Protein AF-A0AAD5DD49-F1 (afdb_monomer_lite)

Sequence (222 aa):
MSQCKRPVDVGKGPVRVCGGAVNWRRLGLGFRFCGMGIPADMVVNAMIAAMAAHANQPCETIYHVGSSVSNPVKYKSIQESGYNYFSKHPWINKDGKPVIVGKIKVLNSMDSFQRYFALRYVLPLQGLQVVNSALCHAFNGTYTDLKRKISFVLRLVELYKPYLFSKSFYDDINTEKLRQLVRQNEVEANVFYFDPKTIKWDDYFEHIHIPGAVKHPLIWMI

Foldseek 3Di:
DDDDDDDDDDDDDPPPPPPCPPPPVPPLAFFFFQDFDDPPLLVVLLVVLVCVVCVPPPDDDDADQTCFPLHGDGSLLLQVLVQVQCCVVFDQDPVRDGDHDDRRDYDQAPVSVVVCCCVPQVVVLVVVVVVCVVVVNPCVVVSVVSVVVSVVVVVVCVVCVCRRHPPDGDDRVVSVVSLVVLVVPVVSCVVRDNDPNPDPNNCCNNPPLVVCCVVCVPPNPD

Structure (mmCIF, N/CA/C/O backbone):
data_AF-A0AAD5DD49-F1
#
_entry.id   AF-A0AAD5DD49-F1
#
loop_
_atom_site.group_PDB
_atom_site.id
_atom_site.type_symbol
_atom_site.label_atom_id
_atom_site.label_alt_id
_atom_site.label_comp_id
_atom_site.label_asym_id
_atom_site.label_entity_id
_atom_site.label_seq_id
_atom_site.pdbx_PDB_ins_code
_atom_site.Cartn_x
_atom_site.Cartn_y
_atom_site.Cartn_z
_atom_site.occupancy
_atom_site.B_iso_or_equiv
_atom_site.auth_seq_id
_atom_site.auth_comp_id
_atom_site.auth_asym_id
_atom_site.auth_atom_id
_atom_site.pdbx_PDB_model_num
ATOM 1 N N . MET A 1 1 ? -23.002 52.461 -2.819 1.00 32.03 1 MET A N 1
ATOM 2 C CA . MET A 1 1 ? -23.066 51.167 -2.107 1.00 32.03 1 MET A CA 1
ATOM 3 C C . MET A 1 1 ? -23.709 50.131 -3.018 1.00 32.03 1 MET A C 1
ATOM 5 O O . MET A 1 1 ? -24.822 50.344 -3.472 1.00 32.03 1 MET A O 1
ATOM 9 N N . SER A 1 2 ? -22.914 49.107 -3.350 1.00 32.09 2 SER A N 1
ATOM 10 C CA . SER A 1 2 ? -23.244 47.776 -3.900 1.00 32.09 2 SER A CA 1
ATOM 11 C C . SER A 1 2 ? -24.315 47.628 -4.997 1.00 32.09 2 SER A C 1
ATOM 13 O O . SER A 1 2 ? -25.493 47.423 -4.722 1.00 32.09 2 SER A O 1
ATOM 15 N N . GLN A 1 3 ? -23.835 47.557 -6.245 1.00 25.31 3 GLN A N 1
ATOM 16 C CA . GLN A 1 3 ? -24.387 46.713 -7.313 1.00 25.31 3 GLN A CA 1
ATOM 17 C C . GLN A 1 3 ? -23.784 45.295 -7.228 1.00 25.31 3 GLN A C 1
ATOM 19 O O . GLN A 1 3 ? -22.587 45.187 -6.973 1.00 25.31 3 GLN A O 1
ATOM 24 N N . CYS A 1 4 ? -24.561 44.247 -7.534 1.00 25.17 4 CYS A N 1
ATOM 25 C CA . CYS A 1 4 ? -24.131 43.029 -8.264 1.00 25.17 4 CYS A CA 1
ATOM 26 C C . CYS A 1 4 ? -25.365 42.126 -8.505 1.00 25.17 4 CYS A C 1
ATOM 28 O O . CYS A 1 4 ? -25.973 41.665 -7.550 1.00 25.17 4 CYS A O 1
ATOM 30 N N . LYS A 1 5 ? -25.972 42.101 -9.702 1.00 30.02 5 LYS A N 1
ATOM 31 C CA . LYS A 1 5 ? -25.673 41.310 -10.927 1.00 30.02 5 LYS A CA 1
ATOM 32 C C . LYS A 1 5 ? -26.009 39.800 -10.856 1.00 30.02 5 LYS A C 1
ATOM 34 O O . LYS A 1 5 ? -25.224 39.018 -10.350 1.00 30.02 5 LYS A O 1
ATOM 39 N N . ARG A 1 6 ? -27.174 39.491 -11.460 1.00 26.33 6 ARG A N 1
ATOM 40 C CA . ARG A 1 6 ? -27.599 38.439 -12.430 1.00 26.33 6 ARG A CA 1
ATOM 41 C C . ARG A 1 6 ? -27.026 36.996 -12.409 1.00 26.33 6 ARG A C 1
ATOM 43 O O . ARG A 1 6 ? -25.856 36.799 -12.111 1.00 26.33 6 ARG A O 1
ATOM 50 N N . PRO A 1 7 ? -27.851 36.003 -12.828 1.00 25.95 7 PRO A N 1
ATOM 51 C CA . PRO A 1 7 ? -27.557 34.571 -12.734 1.00 25.95 7 PRO A CA 1
ATOM 52 C C . PRO A 1 7 ? -26.532 34.117 -13.780 1.00 25.95 7 PRO A C 1
ATOM 54 O O . PRO A 1 7 ? -26.537 34.604 -14.911 1.00 25.95 7 PRO A O 1
ATOM 57 N N . VAL A 1 8 ? -25.667 33.175 -13.394 1.00 28.38 8 VAL A N 1
ATOM 58 C CA . VAL A 1 8 ? -24.673 32.557 -14.279 1.00 28.38 8 VAL A CA 1
ATOM 59 C C . VAL A 1 8 ? -25.189 31.204 -14.760 1.00 28.38 8 VAL A C 1
ATOM 61 O O . VAL A 1 8 ? -25.532 30.323 -13.976 1.00 28.38 8 VAL A O 1
ATOM 64 N N . ASP A 1 9 ? -25.228 31.109 -16.080 1.00 25.84 9 ASP A N 1
ATOM 65 C CA . ASP A 1 9 ? -25.542 29.970 -16.928 1.00 25.84 9 ASP A CA 1
ATOM 66 C C . ASP A 1 9 ? -24.601 28.783 -16.633 1.00 25.84 9 ASP A C 1
ATOM 68 O O . ASP A 1 9 ? -23.381 28.889 -16.785 1.00 25.84 9 ASP A O 1
ATOM 72 N N . VAL A 1 10 ? -25.142 27.646 -16.181 1.00 30.52 10 VAL A N 1
ATOM 73 C CA . VAL A 1 10 ? -24.355 26.422 -15.949 1.00 30.52 10 VAL A CA 1
ATOM 74 C C . VAL A 1 10 ? -24.379 25.599 -17.231 1.00 30.52 10 VAL A C 1
ATOM 76 O O . VAL A 1 10 ? -25.206 24.706 -17.424 1.00 30.52 10 VAL A O 1
ATOM 79 N N . GLY A 1 11 ? -23.454 25.930 -18.130 1.00 27.38 11 GLY A N 1
ATOM 80 C CA . GLY A 1 11 ? -23.203 25.174 -19.347 1.00 27.38 11 GLY A CA 1
ATOM 81 C C . GLY A 1 11 ? -22.933 23.697 -19.043 1.00 27.38 11 GLY A C 1
ATOM 82 O O . GLY A 1 11 ? -21.989 23.345 -18.335 1.00 27.38 11 GLY A O 1
ATOM 83 N N . LYS A 1 12 ? -23.760 22.822 -19.624 1.00 35.84 12 LYS A N 1
ATOM 84 C CA . LYS A 1 12 ? -23.511 21.381 -19.735 1.00 35.84 12 LYS A CA 1
ATOM 85 C C . LYS A 1 12 ? -22.268 21.149 -20.603 1.00 35.84 12 LYS A C 1
ATOM 87 O O . LYS A 1 12 ? -22.364 21.056 -21.822 1.00 35.84 12 LYS A O 1
ATOM 92 N N . GLY A 1 13 ? -21.104 21.046 -19.971 1.00 24.14 13 GLY A N 1
ATOM 93 C CA . GLY A 1 13 ? -19.898 20.467 -20.560 1.00 24.14 13 GLY A CA 1
ATOM 94 C C . GLY A 1 13 ? -19.663 19.061 -19.997 1.00 24.14 13 GLY A C 1
ATOM 95 O O . GLY A 1 13 ? -19.955 18.831 -18.822 1.00 24.14 13 GLY A O 1
ATOM 96 N N . PRO A 1 14 ? -19.146 18.097 -20.781 1.00 22.95 14 PRO A N 1
ATOM 97 C CA . PRO A 1 14 ? -18.796 16.787 -20.251 1.00 22.95 14 PRO A CA 1
ATOM 98 C C . PRO A 1 14 ? -17.679 16.967 -19.222 1.00 22.95 14 PRO A C 1
ATOM 100 O O . PRO A 1 14 ? -16.559 17.354 -19.567 1.00 22.95 14 PRO A O 1
ATOM 103 N N . VAL A 1 15 ? -17.988 16.691 -17.954 1.00 23.03 15 VAL A N 1
ATOM 104 C CA . VAL A 1 15 ? -17.000 16.645 -16.877 1.00 23.03 15 VAL A CA 1
ATOM 105 C C . VAL A 1 15 ? -16.067 15.478 -17.177 1.00 23.03 15 VAL A C 1
ATOM 107 O O . VAL A 1 15 ? -16.330 14.319 -16.862 1.00 23.03 15 VAL A O 1
ATOM 110 N N . ARG A 1 16 ? -14.966 15.785 -17.859 1.00 21.48 16 ARG A N 1
ATOM 111 C CA . ARG A 1 16 ? -13.867 14.860 -18.091 1.00 21.48 16 ARG A CA 1
ATOM 112 C C . ARG A 1 16 ? -13.080 14.785 -16.789 1.00 21.48 16 ARG A C 1
ATOM 114 O O . ARG A 1 16 ? -12.090 15.490 -16.611 1.00 21.48 16 ARG A O 1
ATOM 121 N N . VAL A 1 17 ? -13.551 13.957 -15.859 1.00 23.53 17 VAL A N 1
ATOM 122 C CA . VAL A 1 17 ? -12.772 13.585 -14.677 1.00 23.53 17 VAL A CA 1
ATOM 123 C C . VAL A 1 17 ? -11.614 12.726 -15.175 1.00 23.53 17 VAL A C 1
ATOM 125 O O . VAL A 1 17 ? -11.726 11.512 -15.328 1.00 23.53 17 VAL A O 1
ATOM 128 N N . CYS A 1 18 ? -10.491 13.367 -15.492 1.00 21.20 18 CYS A N 1
ATOM 129 C CA . CYS A 1 18 ? -9.208 12.689 -15.591 1.00 21.20 18 CYS A CA 1
ATOM 130 C C . CYS A 1 18 ? -8.828 12.237 -14.178 1.00 21.20 18 CYS A C 1
ATOM 132 O O . CYS A 1 18 ? -8.031 12.882 -13.503 1.00 21.20 18 CYS A O 1
ATOM 134 N N . GLY A 1 19 ? -9.416 11.125 -13.730 1.00 23.02 19 GLY A N 1
ATOM 135 C CA . GLY A 1 19 ? -8.844 10.321 -12.665 1.00 23.02 19 GLY A CA 1
ATOM 136 C C . GLY A 1 19 ? -7.451 9.932 -13.132 1.00 23.02 19 GLY A C 1
ATOM 137 O O . GLY A 1 19 ? -7.296 9.098 -14.024 1.00 23.02 19 GLY A O 1
ATOM 138 N N . GLY A 1 20 ? -6.441 10.624 -12.609 1.00 21.38 20 GLY A N 1
ATOM 139 C CA . GLY A 1 20 ? -5.038 10.366 -12.876 1.00 21.38 20 GLY A CA 1
ATOM 140 C C . GLY A 1 20 ? -4.637 9.029 -12.270 1.00 21.38 20 GLY A C 1
ATOM 141 O O . GLY A 1 20 ? -3.885 8.985 -11.304 1.00 21.38 20 GLY A O 1
ATOM 142 N N . ALA A 1 21 ? -5.132 7.931 -12.838 1.00 25.69 21 ALA A N 1
ATOM 143 C CA . ALA A 1 21 ? -4.548 6.623 -12.653 1.00 25.69 21 ALA A CA 1
ATOM 144 C C . ALA A 1 21 ? -3.143 6.702 -13.254 1.00 25.69 21 ALA A C 1
ATOM 146 O O . ALA A 1 21 ? -2.949 6.599 -14.469 1.00 25.69 21 ALA A O 1
ATOM 147 N N . VAL A 1 22 ? -2.155 6.963 -12.397 1.00 28.30 22 VAL A N 1
ATOM 148 C CA . VAL A 1 22 ? -0.741 6.829 -12.735 1.00 28.30 22 VAL A CA 1
ATOM 149 C C . VAL A 1 22 ? -0.586 5.463 -13.399 1.00 28.30 22 VAL A C 1
ATOM 151 O O . VAL A 1 22 ? -0.896 4.427 -12.817 1.00 28.30 22 VAL A O 1
ATOM 154 N N . ASN A 1 23 ? -0.189 5.450 -14.671 1.00 30.53 23 ASN A N 1
ATOM 155 C CA . ASN A 1 23 ? -0.058 4.220 -15.441 1.00 30.53 23 ASN A CA 1
ATOM 156 C C . ASN A 1 23 ? 1.212 3.481 -14.980 1.00 30.53 23 ASN A C 1
ATOM 158 O O . ASN A 1 23 ? 2.272 3.595 -15.595 1.00 30.53 23 ASN A O 1
ATOM 162 N N . TRP A 1 24 ? 1.105 2.731 -13.878 1.00 39.69 24 TRP A N 1
ATOM 163 C CA . TRP A 1 24 ? 2.186 1.963 -13.239 1.00 39.69 24 TRP A CA 1
ATOM 164 C C . TRP A 1 24 ? 2.800 0.867 -14.136 1.00 39.69 24 TRP A C 1
ATOM 166 O O . TRP A 1 24 ? 3.836 0.292 -13.799 1.00 39.69 24 TRP A O 1
ATOM 176 N N . ARG A 1 25 ? 2.219 0.606 -15.319 1.00 36.94 25 ARG A N 1
ATOM 177 C CA . ARG A 1 25 ? 2.603 -0.475 -16.248 1.00 36.94 25 ARG A CA 1
ATOM 178 C C . ARG A 1 25 ? 4.057 -0.446 -16.721 1.00 36.94 25 ARG A C 1
ATOM 180 O O . ARG A 1 25 ? 4.561 -1.474 -17.154 1.00 36.94 25 ARG A O 1
ATOM 187 N N . ARG A 1 26 ? 4.741 0.703 -16.688 1.00 39.12 26 ARG A N 1
ATOM 188 C CA . ARG A 1 26 ? 6.053 0.852 -17.349 1.00 39.12 26 ARG A CA 1
ATOM 189 C C . ARG A 1 26 ? 7.272 0.703 -16.438 1.00 39.12 26 ARG A C 1
ATOM 191 O O . ARG A 1 26 ? 8.387 0.767 -16.940 1.00 39.12 26 ARG A O 1
ATOM 198 N N . LEU A 1 27 ? 7.076 0.529 -15.130 1.00 38.88 27 LEU A N 1
ATOM 199 C CA . LEU A 1 27 ? 8.172 0.600 -14.154 1.00 38.88 27 LEU A CA 1
ATOM 200 C C . LEU A 1 27 ? 8.424 -0.692 -13.382 1.00 38.88 27 LEU A C 1
ATOM 202 O O . LEU A 1 27 ? 9.470 -0.797 -12.747 1.00 38.88 27 LEU A O 1
ATOM 206 N N . GLY A 1 28 ? 7.501 -1.662 -13.414 1.00 42.12 28 GLY A N 1
ATOM 207 C CA . GLY A 1 28 ? 7.655 -2.941 -12.700 1.00 42.12 28 GLY A CA 1
ATOM 208 C C . GLY A 1 28 ? 7.971 -2.789 -11.203 1.00 42.12 28 GLY A C 1
ATOM 209 O O . GLY A 1 28 ? 8.530 -3.697 -10.590 1.00 42.12 28 GLY A O 1
ATOM 210 N N . LEU A 1 29 ? 7.662 -1.622 -10.630 1.00 40.69 29 LEU A N 1
ATOM 211 C CA . LEU A 1 29 ? 8.072 -1.185 -9.301 1.00 40.69 29 LEU A CA 1
ATOM 212 C C . LEU A 1 29 ? 6.856 -1.096 -8.391 1.00 40.69 29 LEU A C 1
ATOM 214 O O . LEU A 1 29 ? 5.863 -0.455 -8.730 1.00 40.69 29 LEU A O 1
ATOM 218 N N . GLY A 1 30 ? 6.957 -1.771 -7.252 1.00 44.41 30 GLY A N 1
ATOM 219 C CA . GLY A 1 30 ? 5.924 -1.862 -6.236 1.00 44.41 30 GLY A CA 1
ATOM 220 C C . GLY A 1 30 ? 6.416 -1.155 -5.006 1.00 44.41 30 GLY A C 1
ATOM 221 O O . GLY A 1 30 ? 7.459 -1.507 -4.454 1.00 44.41 30 GLY A O 1
ATOM 222 N N . PHE A 1 31 ? 5.674 -0.149 -4.586 1.00 38.53 31 PHE A N 1
ATOM 223 C CA . PHE A 1 31 ? 5.988 0.585 -3.378 1.00 38.53 31 PHE A CA 1
ATOM 224 C C . PHE A 1 31 ? 5.129 0.057 -2.249 1.00 38.53 31 PHE A C 1
ATOM 226 O O . PHE A 1 31 ? 3.947 -0.186 -2.462 1.00 38.53 31 PHE A O 1
ATOM 233 N N . ARG A 1 32 ? 5.698 -0.104 -1.054 1.00 36.75 32 ARG A N 1
ATOM 234 C CA . ARG A 1 32 ? 4.952 -0.571 0.115 1.00 36.75 32 ARG A CA 1
ATOM 235 C C . ARG A 1 32 ? 3.946 0.496 0.559 1.00 36.75 32 ARG A C 1
ATOM 237 O O . ARG A 1 32 ? 4.199 1.258 1.476 1.00 36.75 32 ARG A O 1
ATOM 244 N N . PHE A 1 33 ? 2.782 0.551 -0.072 1.00 38.16 33 PHE A N 1
ATOM 245 C CA . PHE A 1 33 ? 1.710 1.420 0.394 1.00 38.16 33 PHE A CA 1
ATOM 246 C C . PHE A 1 33 ? 1.179 0.862 1.718 1.00 38.16 33 PHE A C 1
ATOM 248 O O . PHE A 1 33 ? 0.668 -0.259 1.750 1.00 38.16 33 PHE A O 1
ATOM 255 N N . CYS A 1 34 ? 1.293 1.626 2.804 1.00 43.09 34 CYS A N 1
ATOM 256 C CA . CYS A 1 34 ? 0.477 1.398 3.995 1.00 43.09 34 CYS A CA 1
ATOM 257 C C . CYS A 1 34 ? -0.870 2.095 3.747 1.00 43.09 34 CYS A C 1
ATOM 259 O O . CYS A 1 34 ? -1.144 3.172 4.266 1.00 43.09 34 CYS A O 1
ATOM 261 N N . GLY A 1 35 ? -1.651 1.553 2.810 1.00 50.03 35 GLY A N 1
ATOM 262 C CA . GLY A 1 35 ? -3.008 2.020 2.558 1.00 50.03 35 GLY A CA 1
ATOM 263 C C . GLY A 1 35 ? -3.919 1.404 3.607 1.00 50.03 35 GLY A C 1
ATOM 264 O O . GLY A 1 35 ? -4.068 0.184 3.628 1.00 50.03 35 GLY A O 1
ATOM 265 N N . MET A 1 36 ? -4.492 2.231 4.480 1.00 54.66 36 MET A N 1
ATOM 266 C CA . MET A 1 36 ? -5.545 1.794 5.392 1.00 54.66 36 MET A CA 1
ATOM 267 C C . MET A 1 36 ? -6.809 1.522 4.578 1.00 54.66 36 MET A C 1
ATOM 269 O O . MET A 1 36 ? -7.601 2.423 4.336 1.00 54.66 36 MET A O 1
ATOM 273 N N . GLY A 1 37 ? -6.969 0.288 4.109 1.00 65.00 37 GLY A N 1
ATOM 274 C CA . GLY A 1 37 ? -8.253 -0.192 3.617 1.00 65.00 37 GLY A CA 1
ATOM 275 C C . GLY A 1 37 ? -9.035 -0.760 4.791 1.00 65.00 37 GLY A C 1
ATOM 276 O O . GLY A 1 37 ? -8.527 -1.643 5.475 1.00 65.00 37 GLY A O 1
ATOM 277 N N . ILE A 1 38 ? -10.246 -0.270 5.035 1.00 76.69 38 ILE A N 1
ATOM 278 C CA . ILE A 1 38 ? -11.234 -0.952 5.872 1.00 76.69 38 ILE A CA 1
ATOM 279 C C . ILE A 1 38 ? -12.568 -0.969 5.109 1.00 76.69 38 ILE A C 1
ATOM 281 O O . ILE A 1 38 ? -12.885 0.017 4.440 1.00 76.69 38 ILE A O 1
ATOM 285 N N . PRO A 1 39 ? -13.345 -2.064 5.183 1.00 82.25 39 PRO A N 1
ATOM 286 C CA . PRO A 1 39 ? -14.699 -2.102 4.641 1.00 82.25 39 PRO A CA 1
ATOM 287 C C . PRO A 1 39 ? -15.585 -0.992 5.228 1.00 82.25 39 PRO A C 1
ATOM 289 O O . PRO A 1 39 ? -15.540 -0.717 6.429 1.00 82.25 39 PRO A O 1
ATOM 292 N N . ALA A 1 40 ? -16.391 -0.343 4.385 1.00 82.69 40 ALA A N 1
ATOM 293 C CA . ALA A 1 40 ? -17.207 0.802 4.794 1.00 82.69 40 ALA A CA 1
ATOM 294 C C . ALA A 1 40 ? -18.220 0.449 5.899 1.00 82.69 40 ALA A C 1
ATOM 296 O O . ALA A 1 40 ? -18.457 1.254 6.797 1.00 82.69 40 ALA A O 1
ATOM 297 N N . ASP A 1 41 ? -18.767 -0.766 5.873 1.00 83.50 41 ASP A N 1
ATOM 298 C CA . ASP A 1 41 ? -19.672 -1.305 6.891 1.00 83.50 41 ASP A CA 1
ATOM 299 C C . ASP A 1 41 ? -19.032 -1.327 8.285 1.00 83.50 41 ASP A C 1
ATOM 301 O O . ASP A 1 41 ? -19.669 -0.922 9.255 1.00 83.50 41 ASP A O 1
ATOM 305 N N . MET A 1 42 ? -17.748 -1.685 8.395 1.00 86.75 42 MET A N 1
ATOM 306 C CA . MET A 1 42 ? -17.042 -1.655 9.679 1.00 86.75 42 MET A CA 1
ATOM 307 C C . MET A 1 42 ? -16.857 -0.229 10.207 1.00 86.75 42 MET A C 1
ATOM 309 O O . MET A 1 42 ? -16.920 -0.019 11.418 1.00 86.75 42 MET A O 1
ATOM 313 N N . VAL A 1 43 ? -16.656 0.757 9.325 1.00 86.88 43 VAL A N 1
ATOM 314 C CA . VAL A 1 43 ? -16.576 2.174 9.725 1.00 86.88 43 VAL A CA 1
ATOM 315 C C . VAL A 1 43 ? -17.922 2.658 10.248 1.00 86.88 43 VAL A C 1
ATOM 317 O O . VAL A 1 43 ? -17.979 3.292 11.301 1.00 86.88 43 VAL A O 1
ATOM 320 N N . VAL A 1 44 ? -19.007 2.333 9.541 1.00 88.12 44 VAL A N 1
ATOM 321 C CA . VAL A 1 44 ? -20.370 2.712 9.938 1.00 88.12 44 VAL A CA 1
ATOM 322 C C . VAL A 1 44 ? -20.744 2.062 11.270 1.00 88.12 44 VAL A C 1
ATOM 324 O O . VAL A 1 44 ? -21.196 2.757 12.177 1.00 88.12 44 VAL A O 1
ATOM 327 N N . ASN A 1 45 ? -20.480 0.764 11.435 1.00 89.31 45 ASN A N 1
ATOM 328 C CA . ASN A 1 45 ? -20.749 0.053 12.685 1.00 89.31 45 ASN A CA 1
ATOM 329 C C . ASN A 1 45 ? -19.952 0.637 13.858 1.00 89.31 45 ASN A C 1
ATOM 331 O O . ASN A 1 45 ? -20.512 0.844 14.932 1.00 89.31 45 ASN A O 1
ATOM 335 N N . ALA A 1 46 ? -18.673 0.968 13.649 1.00 88.31 46 ALA A N 1
ATOM 336 C CA . ALA A 1 46 ? -17.854 1.619 14.668 1.00 88.31 46 ALA A CA 1
ATOM 337 C C . ALA A 1 46 ? -18.380 3.017 15.037 1.00 88.31 46 ALA A C 1
ATOM 339 O O . ALA A 1 46 ? -18.362 3.390 16.209 1.00 88.31 46 ALA A O 1
ATOM 340 N N . MET A 1 47 ? -18.874 3.782 14.057 1.00 89.06 47 MET A N 1
ATOM 341 C CA . MET A 1 47 ? -19.466 5.102 14.285 1.00 89.06 47 MET A CA 1
ATOM 342 C C . MET A 1 47 ? -20.745 5.006 15.123 1.00 89.06 47 MET A C 1
ATOM 344 O O . MET A 1 47 ? -20.878 5.729 16.107 1.00 89.06 47 MET A O 1
ATOM 348 N N . ILE A 1 48 ? -21.648 4.082 14.784 1.00 88.31 48 ILE A N 1
ATOM 349 C CA . ILE A 1 48 ? -22.890 3.863 15.542 1.00 88.31 48 ILE A CA 1
ATOM 350 C C . ILE A 1 48 ? -22.573 3.397 16.966 1.00 88.31 48 ILE A C 1
ATOM 352 O O . ILE A 1 48 ? -23.118 3.943 17.923 1.00 88.31 48 ILE A O 1
ATOM 356 N N . ALA A 1 49 ? -21.645 2.450 17.118 1.00 87.75 49 ALA A N 1
ATOM 357 C CA . ALA A 1 49 ? -21.183 1.984 18.422 1.00 87.75 49 ALA A CA 1
ATOM 358 C C . ALA A 1 49 ? -20.604 3.120 19.278 1.00 87.75 49 ALA A C 1
ATOM 360 O O . ALA A 1 49 ? -20.910 3.219 20.464 1.00 87.75 49 ALA A O 1
ATOM 361 N N . ALA A 1 50 ? -19.793 4.000 18.683 1.00 88.19 50 ALA A N 1
ATOM 362 C CA . ALA A 1 50 ? -19.241 5.157 19.380 1.00 88.19 50 ALA A CA 1
ATOM 363 C C . ALA A 1 50 ? -20.346 6.128 19.822 1.00 88.19 50 ALA A C 1
ATOM 365 O O . ALA A 1 50 ? -20.334 6.588 20.962 1.00 88.19 50 ALA A O 1
ATOM 366 N N . MET A 1 51 ? -21.323 6.402 18.951 1.00 86.75 51 MET A N 1
ATOM 367 C CA . MET A 1 51 ? -22.470 7.252 19.285 1.00 86.75 51 MET A CA 1
ATOM 368 C C . MET A 1 51 ? -23.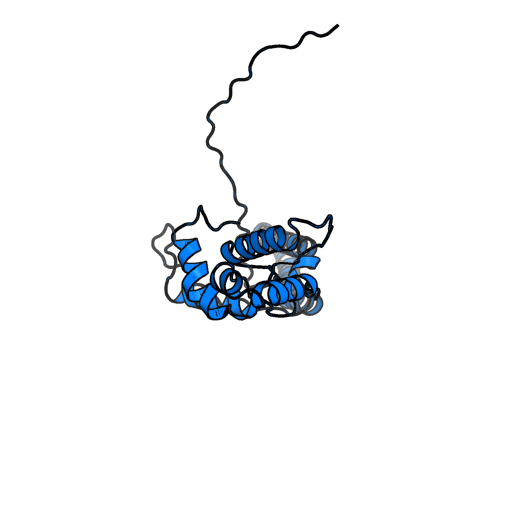302 6.664 20.429 1.00 86.75 51 MET A C 1
ATOM 370 O O . MET A 1 51 ? -23.676 7.395 21.342 1.00 86.75 51 MET A O 1
ATOM 374 N N . ALA A 1 52 ? -23.562 5.354 20.409 1.00 85.75 52 ALA A N 1
ATOM 375 C CA . ALA A 1 52 ? -24.314 4.670 21.458 1.00 85.75 52 ALA A CA 1
ATOM 376 C C . ALA A 1 52 ? -23.566 4.688 22.802 1.00 85.75 52 ALA A C 1
ATOM 378 O O . ALA A 1 52 ? -24.143 5.057 23.825 1.00 85.75 52 ALA A O 1
ATOM 379 N N . ALA A 1 53 ? -22.267 4.373 22.795 1.00 83.00 53 ALA A N 1
ATOM 380 C CA . ALA A 1 53 ? -21.442 4.331 24.003 1.00 83.00 53 ALA A CA 1
ATOM 381 C C . ALA A 1 53 ? -21.304 5.700 24.696 1.00 83.00 53 ALA A C 1
ATOM 383 O O . ALA A 1 53 ? -21.146 5.757 25.915 1.00 83.00 53 ALA A O 1
ATOM 384 N N . HIS A 1 54 ? -21.390 6.795 23.934 1.00 84.38 54 HIS A N 1
ATOM 385 C CA . HIS A 1 54 ? -21.221 8.166 24.436 1.00 84.38 54 HIS A CA 1
ATOM 386 C C . HIS A 1 54 ? -22.499 9.000 24.440 1.00 84.38 54 HIS A C 1
ATOM 388 O O . HIS A 1 54 ? -22.432 10.203 24.676 1.00 84.38 54 HIS A O 1
ATOM 394 N N . ALA A 1 55 ? -23.671 8.393 24.239 1.00 81.75 55 ALA A N 1
ATOM 395 C CA . ALA A 1 55 ? -24.940 9.116 24.103 1.00 81.75 55 ALA A CA 1
ATOM 396 C C . ALA A 1 55 ? -25.239 10.089 25.265 1.00 81.75 55 ALA A C 1
ATOM 398 O O . ALA A 1 55 ? -25.898 11.105 25.062 1.00 81.75 55 ALA A O 1
ATOM 399 N N . ASN A 1 56 ? -24.724 9.799 26.466 1.00 76.12 56 ASN A N 1
ATOM 400 C CA . ASN A 1 56 ? -24.951 10.582 27.685 1.00 76.12 56 ASN A CA 1
ATOM 401 C C . ASN A 1 56 ? -23.675 11.214 28.272 1.00 76.12 56 ASN A C 1
ATOM 403 O O . ASN A 1 56 ? -23.700 11.675 29.414 1.00 76.12 56 ASN A O 1
ATOM 407 N N . GLN A 1 57 ? -22.552 11.216 27.546 1.00 69.75 57 GLN A N 1
ATOM 408 C CA . GLN A 1 57 ? -21.283 11.759 28.041 1.00 69.75 57 GLN A CA 1
ATOM 409 C C . GLN A 1 57 ? -20.700 12.786 27.062 1.00 69.75 57 GLN A C 1
ATOM 411 O O . GLN A 1 57 ? -20.501 12.466 25.891 1.00 69.75 57 GLN A O 1
ATOM 416 N N . PRO A 1 58 ? -20.354 14.007 27.515 1.00 61.47 58 PRO A N 1
ATOM 417 C CA . PRO A 1 58 ? -19.523 14.901 26.724 1.00 61.47 58 PRO A CA 1
ATOM 418 C C . PRO A 1 58 ? -18.101 14.330 26.704 1.00 61.47 58 PRO A C 1
ATOM 420 O O . PRO A 1 58 ? -17.331 14.511 27.645 1.00 61.47 58 PRO A O 1
ATOM 423 N N . CYS A 1 59 ? -17.767 13.581 25.656 1.00 64.56 59 CYS A N 1
ATOM 424 C CA . CYS A 1 59 ? -16.456 12.965 25.507 1.00 64.56 59 CYS A CA 1
ATOM 425 C C . CYS A 1 59 ? -15.884 13.229 24.112 1.00 64.56 59 CYS A C 1
ATOM 427 O O . CYS A 1 59 ? -16.457 12.823 23.103 1.00 64.56 59 CYS A O 1
ATOM 429 N N . GLU A 1 60 ? -14.712 13.861 24.055 1.00 73.88 60 GLU A N 1
ATOM 430 C CA . GLU A 1 60 ? -13.902 13.965 22.840 1.00 73.88 60 GLU A CA 1
ATOM 431 C C . GLU A 1 60 ? -12.915 12.789 22.791 1.00 73.88 60 GLU A C 1
ATOM 433 O O . GLU A 1 60 ? -11.731 12.927 23.096 1.00 73.88 60 GLU A O 1
ATOM 438 N N . THR A 1 61 ? -13.403 11.592 22.444 1.00 82.88 61 THR A N 1
ATOM 439 C CA . THR A 1 61 ? -12.526 10.437 22.181 1.00 82.88 61 THR A CA 1
ATOM 440 C C . THR A 1 61 ? -12.309 10.262 20.684 1.00 82.88 61 THR A C 1
ATOM 442 O O . THR A 1 61 ? -13.257 10.132 19.913 1.00 82.88 6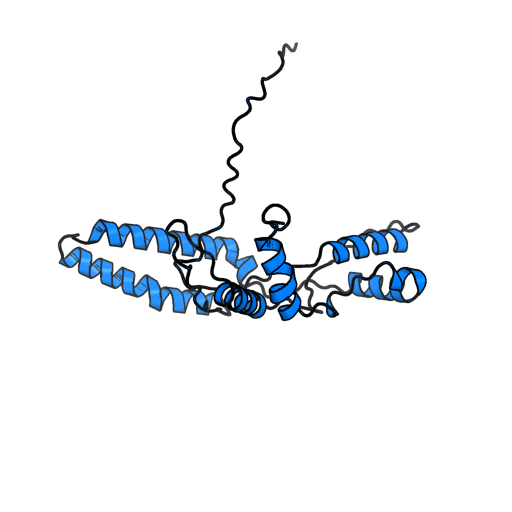1 THR A O 1
ATOM 445 N N . ILE A 1 62 ? -11.042 10.200 20.270 1.00 84.38 62 ILE A N 1
ATOM 446 C CA . ILE A 1 62 ? -10.667 9.882 18.890 1.00 84.38 62 ILE A CA 1
ATOM 447 C C . ILE A 1 62 ? -10.575 8.362 18.731 1.00 84.38 62 ILE A C 1
ATOM 449 O O . ILE A 1 62 ? -9.831 7.687 19.454 1.00 84.38 62 ILE A O 1
ATOM 453 N N . TYR A 1 63 ? -11.314 7.843 17.751 1.00 85.00 63 TYR A N 1
ATOM 454 C CA . TYR A 1 63 ? -11.327 6.435 17.367 1.00 85.00 63 TYR A CA 1
ATOM 455 C C . TYR A 1 63 ? -10.614 6.230 16.035 1.00 85.00 63 TYR A C 1
ATOM 457 O O . TYR A 1 63 ? -11.036 6.745 15.000 1.00 85.00 63 TYR A O 1
ATOM 465 N N . HIS A 1 64 ? -9.543 5.439 16.047 1.00 83.12 64 HIS A N 1
ATOM 466 C CA . HIS A 1 64 ? -8.872 5.006 14.827 1.00 83.12 64 HIS A CA 1
ATOM 467 C C . HIS A 1 64 ? -9.495 3.697 14.341 1.00 83.12 64 HIS A C 1
ATOM 469 O O . HIS A 1 64 ? -9.276 2.632 14.921 1.00 83.12 64 HIS A O 1
ATOM 475 N N . VAL A 1 65 ? -10.291 3.786 13.276 1.00 78.06 65 VAL A N 1
ATOM 476 C CA . VAL A 1 65 ? -10.912 2.635 12.612 1.00 78.06 65 VAL A CA 1
ATOM 477 C C . VAL A 1 65 ? -10.170 2.412 11.299 1.00 78.06 65 VAL A C 1
ATOM 479 O O . VAL A 1 65 ? -10.369 3.133 10.327 1.00 78.06 65 VAL A O 1
ATOM 482 N N . GLY A 1 66 ? -9.246 1.454 11.286 1.00 71.81 66 GLY A N 1
ATOM 483 C CA . GLY A 1 66 ? -8.420 1.161 10.114 1.00 71.81 66 GLY A CA 1
ATOM 484 C C . GLY A 1 66 ? -7.672 -0.160 10.245 1.00 71.81 66 GLY A C 1
ATOM 485 O O . GLY A 1 66 ? -7.787 -0.856 11.256 1.00 71.81 66 GLY A O 1
ATOM 486 N N . SER A 1 67 ? -6.863 -0.492 9.235 1.00 64.12 67 SER A N 1
ATOM 487 C CA . SER A 1 67 ? -5.850 -1.543 9.361 1.00 64.12 67 SER A CA 1
ATOM 488 C C . SER A 1 67 ? -4.779 -1.079 10.358 1.00 64.12 67 SER A C 1
ATOM 490 O O . SER A 1 67 ? -3.806 -0.414 9.994 1.00 64.12 67 SER A O 1
ATOM 492 N N . SER A 1 68 ? -5.026 -1.339 11.635 1.00 65.50 68 SER A N 1
ATOM 493 C CA . SER A 1 68 ? -4.204 -0.907 12.763 1.00 65.50 68 SER A CA 1
ATOM 494 C C . SER A 1 68 ? -3.004 -1.833 12.981 1.00 65.50 68 SER A C 1
ATOM 496 O O . SER A 1 68 ? -2.774 -2.774 12.213 1.00 65.50 68 SER A O 1
ATOM 498 N N . VAL A 1 69 ? -2.254 -1.603 14.067 1.00 61.47 69 VAL A N 1
ATOM 499 C CA . VAL A 1 69 ? -1.256 -2.563 14.584 1.00 61.47 69 VAL A CA 1
ATOM 500 C C . VAL A 1 69 ? -1.854 -3.971 14.721 1.00 61.47 69 VAL A C 1
ATOM 502 O O . VAL A 1 69 ? -1.163 -4.960 14.481 1.00 61.47 69 VAL A O 1
ATOM 505 N N . SER A 1 70 ? -3.140 -4.060 15.070 1.00 63.78 70 SER A N 1
ATOM 506 C CA . SER A 1 70 ? -3.827 -5.316 15.365 1.00 63.78 70 SER A CA 1
ATOM 507 C C . SER A 1 70 ? -4.109 -6.191 14.141 1.00 63.78 70 SER A C 1
ATOM 509 O O . SER A 1 70 ? -4.124 -7.414 14.271 1.00 63.78 70 SER A O 1
ATOM 511 N N . ASN A 1 71 ? -4.340 -5.606 12.960 1.00 73.12 71 ASN A N 1
ATOM 512 C CA . ASN A 1 71 ? -4.467 -6.364 11.711 1.00 73.12 71 ASN A CA 1
ATOM 513 C C . ASN A 1 71 ? -3.930 -5.564 10.508 1.00 73.12 71 ASN A C 1
ATOM 515 O O . ASN A 1 71 ? -4.707 -4.984 9.740 1.00 73.12 71 ASN A O 1
ATOM 519 N N . PRO A 1 72 ? -2.600 -5.513 10.325 1.00 70.25 72 PRO A N 1
ATOM 520 C CA . PRO A 1 72 ? -1.993 -4.691 9.293 1.00 70.25 72 PRO A CA 1
ATOM 521 C C . PRO A 1 72 ? -2.189 -5.299 7.900 1.00 70.25 72 PRO A C 1
ATOM 523 O O . PRO A 1 72 ? -1.823 -6.451 7.646 1.00 70.25 72 PRO A O 1
ATOM 526 N N . VAL A 1 73 ? -2.677 -4.488 6.957 1.00 71.31 73 VAL A N 1
ATOM 527 C CA . VAL A 1 73 ? -2.727 -4.859 5.538 1.00 71.31 73 VAL A CA 1
ATOM 528 C C . VAL A 1 73 ? -1.303 -4.969 5.001 1.00 71.31 73 VAL A C 1
ATOM 530 O O . VAL A 1 73 ? -0.498 -4.036 5.074 1.00 71.31 73 VAL A O 1
ATOM 533 N N . LYS A 1 74 ? -0.972 -6.120 4.416 1.00 71.44 74 LYS A N 1
ATOM 534 C CA . LYS A 1 74 ? 0.325 -6.329 3.771 1.00 71.44 74 LYS A CA 1
ATOM 535 C C . LYS A 1 74 ? 0.213 -5.936 2.303 1.00 71.44 74 LYS A C 1
ATOM 537 O O . LYS A 1 74 ? -0.512 -6.556 1.542 1.00 71.44 74 LYS A O 1
ATOM 542 N N . TYR A 1 75 ? 1.004 -4.963 1.862 1.00 68.50 75 TYR A N 1
ATOM 543 C CA . TYR A 1 75 ? 1.036 -4.577 0.445 1.00 68.50 75 TYR A CA 1
ATOM 544 C C . TYR A 1 75 ? 1.373 -5.746 -0.499 1.00 68.50 75 TYR A C 1
ATOM 546 O O . TYR A 1 75 ? 0.850 -5.831 -1.607 1.00 68.50 75 TYR A O 1
ATOM 554 N N . LYS A 1 76 ? 2.221 -6.673 -0.036 1.00 70.81 76 LYS A N 1
ATOM 555 C CA . LYS A 1 76 ? 2.536 -7.907 -0.762 1.00 70.81 76 LYS A CA 1
ATOM 556 C C . LYS A 1 76 ? 1.262 -8.697 -1.098 1.00 70.81 76 LYS A C 1
ATOM 558 O O . LYS A 1 76 ? 1.117 -9.099 -2.243 1.00 70.81 76 LYS A O 1
ATOM 563 N N . SER A 1 77 ? 0.334 -8.812 -0.147 1.00 73.94 77 SER A N 1
ATOM 564 C CA . SER A 1 77 ? -0.970 -9.450 -0.339 1.00 73.94 77 SER A CA 1
ATOM 565 C C . SER A 1 77 ? -1.778 -8.773 -1.437 1.00 73.94 77 SER A C 1
ATOM 567 O O . SER A 1 77 ? -2.199 -9.433 -2.374 1.00 73.94 77 SER A O 1
ATOM 569 N N . ILE A 1 78 ? -1.901 -7.440 -1.404 1.00 75.38 78 ILE A N 1
ATOM 570 C CA . ILE A 1 78 ? -2.625 -6.682 -2.441 1.00 75.38 78 ILE A CA 1
ATOM 571 C C . ILE A 1 78 ? -2.033 -6.950 -3.830 1.00 75.38 78 ILE A C 1
ATOM 573 O O . ILE A 1 78 ? -2.764 -7.179 -4.794 1.00 75.38 78 ILE A O 1
ATOM 577 N N . GLN A 1 79 ? -0.702 -6.918 -3.949 1.00 73.94 79 GLN A N 1
ATOM 578 C CA . GLN A 1 79 ? -0.035 -7.169 -5.225 1.00 73.94 79 GLN A CA 1
ATOM 579 C C . GLN A 1 79 ? -0.194 -8.606 -5.709 1.00 73.94 79 GLN A C 1
ATOM 581 O O . GLN A 1 79 ? -0.387 -8.812 -6.905 1.00 73.94 79 GLN A O 1
ATOM 586 N N . GLU A 1 80 ? -0.084 -9.585 -4.813 1.00 82.25 80 GLU A N 1
ATOM 587 C CA . GLU A 1 80 ? -0.248 -11.001 -5.139 1.00 82.25 80 GLU A CA 1
ATOM 588 C C . GLU A 1 80 ? -1.691 -11.297 -5.550 1.00 82.25 80 GLU A C 1
ATOM 590 O O . GLU A 1 80 ? -1.890 -11.875 -6.617 1.00 82.25 80 GLU A O 1
ATOM 595 N N . SER A 1 81 ? -2.685 -10.799 -4.809 1.00 81.69 81 SER A N 1
ATOM 596 C CA . SER A 1 81 ? -4.102 -10.890 -5.176 1.00 81.69 81 SER A CA 1
ATOM 597 C C . SER A 1 81 ? -4.375 -10.220 -6.527 1.00 81.69 81 SER A C 1
ATOM 599 O O . SER A 1 81 ? -5.017 -10.812 -7.391 1.00 81.69 81 SER A O 1
ATOM 601 N N . GLY A 1 82 ? -3.825 -9.021 -6.765 1.00 79.38 82 GLY A N 1
ATOM 602 C CA . GLY A 1 82 ? -3.923 -8.323 -8.052 1.00 79.38 82 GLY A CA 1
ATOM 603 C C . GLY A 1 82 ? -3.310 -9.115 -9.204 1.00 79.38 82 GLY A C 1
ATOM 604 O O . GLY A 1 82 ? -3.942 -9.308 -10.243 1.00 79.38 82 GLY A O 1
ATOM 605 N N . TYR A 1 83 ? -2.087 -9.610 -9.021 1.00 82.31 83 TYR A N 1
ATOM 606 C CA . TYR A 1 83 ? -1.401 -10.431 -10.013 1.00 82.31 83 TYR A CA 1
ATOM 607 C C . TYR A 1 83 ? -2.177 -11.717 -10.312 1.00 82.31 83 TYR A C 1
ATOM 609 O O . TYR A 1 83 ? -2.397 -12.023 -11.482 1.00 82.31 83 TYR A O 1
ATOM 617 N N . ASN A 1 84 ? -2.624 -12.441 -9.284 1.00 86.44 84 ASN A N 1
ATOM 618 C CA . ASN A 1 84 ? -3.385 -13.680 -9.432 1.00 86.44 84 ASN A CA 1
ATOM 619 C C . ASN A 1 84 ? -4.701 -13.433 -10.174 1.00 86.44 84 ASN A C 1
ATOM 621 O O . ASN A 1 84 ? -4.994 -14.133 -11.145 1.00 86.44 84 ASN A O 1
ATOM 625 N N . TYR A 1 85 ? -5.454 -12.405 -9.772 1.00 84.12 85 TYR A N 1
ATOM 626 C CA . TYR A 1 85 ? -6.732 -12.065 -10.387 1.00 84.12 85 TYR A CA 1
ATOM 627 C C . TYR A 1 85 ? -6.575 -11.702 -11.866 1.00 84.12 85 TYR A C 1
ATOM 629 O O . TYR A 1 85 ? -7.206 -12.321 -12.718 1.00 84.12 85 TYR A O 1
ATOM 637 N N . PHE A 1 86 ? -5.692 -10.757 -12.206 1.00 82.88 86 PHE A N 1
ATOM 638 C CA . PHE A 1 86 ? -5.521 -10.315 -13.596 1.00 82.88 86 PHE A CA 1
ATOM 639 C C . PHE A 1 86 ? -4.755 -11.314 -14.473 1.00 82.88 86 PHE A C 1
ATOM 641 O O . PHE A 1 86 ? -4.847 -11.236 -15.695 1.00 82.88 86 PHE A O 1
ATOM 648 N N . SER A 1 87 ? -4.029 -12.267 -13.880 1.00 85.44 87 SER A N 1
ATOM 649 C CA . SER A 1 87 ? -3.466 -13.401 -14.628 1.00 85.44 87 SER A CA 1
ATOM 650 C C . SER A 1 87 ? -4.551 -14.407 -15.024 1.00 85.44 87 SER A C 1
ATOM 652 O O . SER A 1 87 ? -4.508 -14.935 -16.131 1.00 85.44 87 SER A O 1
ATOM 654 N N . LYS A 1 88 ? -5.533 -14.655 -14.143 1.00 87.94 88 LYS A N 1
ATOM 655 C CA . LYS A 1 88 ? -6.697 -15.522 -14.417 1.00 87.94 88 LYS A CA 1
ATOM 656 C C . LYS A 1 88 ? -7.747 -14.825 -15.295 1.00 87.94 88 LYS A C 1
ATOM 658 O O . LYS A 1 88 ? -8.407 -15.474 -16.101 1.00 87.94 88 LYS A O 1
ATOM 663 N N . HIS A 1 89 ? -7.883 -13.507 -15.155 1.00 83.81 89 HIS A N 1
ATOM 664 C CA . HIS A 1 89 ? -8.864 -12.668 -15.845 1.00 83.81 89 HIS A CA 1
ATOM 665 C C . HIS A 1 89 ? -8.167 -11.501 -16.562 1.00 83.81 89 HIS A C 1
ATOM 667 O O . HIS A 1 89 ? -8.243 -10.352 -16.110 1.00 83.81 89 HIS A O 1
ATOM 673 N N . PRO A 1 90 ? -7.449 -11.769 -17.668 1.00 82.56 90 PRO A N 1
ATOM 674 C CA . PRO A 1 90 ? -6.719 -10.731 -18.376 1.00 82.56 90 PRO A CA 1
ATOM 675 C C . PRO A 1 90 ? -7.683 -9.714 -18.983 1.00 82.56 90 PRO A C 1
ATOM 677 O O . PRO A 1 90 ? -8.645 -10.058 -19.670 1.00 82.56 90 PRO A O 1
ATOM 680 N N . TRP A 1 91 ? -7.393 -8.434 -18.767 1.00 76.25 91 TRP A N 1
ATOM 681 C CA . TRP A 1 91 ? -8.147 -7.368 -19.412 1.00 76.25 91 TRP A CA 1
ATOM 682 C C . TRP A 1 91 ? -7.795 -7.306 -20.901 1.00 76.25 91 TRP A C 1
ATOM 684 O O . TRP A 1 91 ? -6.618 -7.296 -21.264 1.00 76.25 91 TRP A O 1
ATOM 694 N N . ILE A 1 92 ? -8.806 -7.245 -21.764 1.00 81.88 92 ILE A N 1
ATOM 695 C CA . ILE A 1 92 ? -8.627 -7.103 -23.209 1.00 81.88 92 ILE A CA 1
ATOM 696 C C . ILE A 1 92 ? -8.448 -5.624 -23.556 1.00 81.88 92 ILE A C 1
ATOM 698 O O . ILE A 1 92 ? -9.254 -4.773 -23.172 1.00 81.88 92 ILE A O 1
ATOM 702 N N . ASN A 1 93 ? -7.361 -5.304 -24.255 1.00 78.81 93 ASN A N 1
ATOM 703 C CA . ASN A 1 93 ? -7.101 -3.946 -24.711 1.00 78.81 93 ASN A CA 1
ATOM 704 C C . ASN A 1 93 ? -8.012 -3.566 -25.900 1.00 78.81 93 ASN A C 1
ATOM 706 O O . ASN A 1 93 ? -8.769 -4.381 -26.421 1.00 78.81 93 ASN A O 1
ATOM 710 N N . LYS A 1 94 ? -7.915 -2.315 -26.366 1.00 81.62 94 LYS A N 1
ATOM 711 C CA . LYS A 1 94 ? -8.690 -1.831 -27.526 1.00 81.62 94 LYS A CA 1
ATOM 712 C C . LYS A 1 94 ? -8.399 -2.594 -28.826 1.00 81.62 94 LYS A C 1
ATOM 714 O O . LYS A 1 94 ? -9.228 -2.578 -29.724 1.00 81.62 94 LYS A O 1
ATOM 719 N N . ASP A 1 95 ? -7.254 -3.265 -28.897 1.00 85.25 95 ASP A N 1
ATOM 720 C CA . ASP A 1 95 ? -6.788 -4.025 -30.058 1.00 85.25 95 ASP A CA 1
ATOM 721 C C . ASP A 1 95 ? -7.167 -5.518 -29.973 1.00 85.25 95 ASP A C 1
ATOM 723 O O . ASP A 1 95 ? -6.659 -6.329 -30.746 1.00 85.25 95 ASP A O 1
ATOM 727 N N . GLY A 1 96 ? -8.001 -5.914 -29.002 1.00 83.56 96 GLY A N 1
ATOM 728 C CA . GLY A 1 96 ? -8.431 -7.303 -28.811 1.00 83.56 96 GLY A CA 1
ATOM 729 C C . GLY A 1 96 ? -7.382 -8.223 -28.174 1.00 83.56 96 GLY A C 1
ATOM 730 O O . GLY A 1 96 ? -7.605 -9.427 -28.074 1.00 83.56 96 GLY A O 1
ATOM 731 N N . LYS A 1 97 ? -6.240 -7.690 -27.723 1.00 83.06 97 LYS A N 1
ATOM 732 C CA . LYS A 1 97 ? -5.154 -8.471 -27.113 1.00 83.06 97 LYS A CA 1
ATOM 733 C C . LYS A 1 97 ? -5.248 -8.473 -25.582 1.00 83.06 97 LYS A C 1
ATOM 735 O O . LYS A 1 97 ? -5.489 -7.416 -24.988 1.00 83.06 97 LYS A O 1
ATOM 740 N N . PRO A 1 98 ? -5.002 -9.620 -24.922 1.00 80.56 98 PRO A N 1
ATOM 741 C CA . PRO A 1 98 ? -4.949 -9.686 -23.468 1.00 80.56 98 PRO A CA 1
ATOM 742 C C . PRO A 1 98 ? -3.748 -8.902 -22.929 1.00 80.56 98 PRO A C 1
ATOM 744 O O . PRO A 1 98 ? -2.619 -9.031 -23.408 1.00 80.56 98 PRO A O 1
ATOM 747 N N . VAL A 1 99 ? -3.987 -8.082 -21.907 1.00 78.38 99 VAL A N 1
ATOM 748 C CA . VAL A 1 99 ? -2.938 -7.365 -21.181 1.00 78.38 99 VAL A CA 1
ATOM 749 C C . VAL A 1 99 ? -2.242 -8.340 -20.236 1.00 78.38 99 VAL A C 1
ATOM 751 O O . VAL A 1 99 ? -2.827 -8.791 -19.255 1.00 78.38 99 VAL A O 1
ATOM 754 N N . ILE A 1 100 ? -0.969 -8.628 -20.510 1.00 77.12 100 ILE A N 1
ATOM 755 C CA . ILE A 1 100 ? -0.137 -9.479 -19.654 1.00 77.12 100 ILE A CA 1
ATOM 756 C C . ILE A 1 100 ? 0.296 -8.682 -18.420 1.00 77.12 100 ILE A C 1
ATOM 758 O O . ILE A 1 100 ? 0.933 -7.631 -18.537 1.00 77.12 100 ILE A O 1
ATOM 762 N N . VAL A 1 101 ? -0.032 -9.194 -17.234 1.00 74.88 101 VAL A N 1
ATOM 763 C CA . VAL A 1 101 ? 0.424 -8.635 -15.957 1.00 74.88 101 VAL A CA 1
ATOM 764 C C . VAL A 1 101 ? 1.725 -9.302 -15.511 1.00 74.88 101 VAL A C 1
ATOM 766 O O . VAL A 1 101 ? 1.878 -10.519 -15.568 1.00 74.88 101 VAL A O 1
ATOM 769 N N . GLY A 1 102 ? 2.693 -8.492 -15.083 1.00 72.44 102 GLY A N 1
ATOM 770 C CA . GLY A 1 102 ? 3.965 -8.964 -14.536 1.00 72.44 102 GLY A CA 1
ATOM 771 C C . GLY A 1 102 ? 3.984 -8.877 -13.014 1.00 72.44 102 GLY A C 1
ATOM 772 O O . GLY A 1 102 ? 3.346 -7.997 -12.435 1.00 72.44 102 GLY A O 1
ATOM 773 N N . LYS A 1 103 ? 4.758 -9.753 -12.361 1.00 70.06 103 LYS A N 1
ATOM 774 C CA . LYS A 1 103 ? 5.027 -9.618 -10.925 1.00 70.06 103 LYS A CA 1
ATOM 775 C C . LYS A 1 103 ? 5.823 -8.344 -10.673 1.00 70.06 103 LYS A C 1
ATOM 777 O O . LYS A 1 103 ? 6.846 -8.092 -11.311 1.00 70.06 103 LYS A O 1
ATOM 782 N N . ILE A 1 104 ? 5.341 -7.549 -9.731 1.00 68.38 104 ILE A N 1
ATOM 783 C CA . ILE A 1 104 ? 5.958 -6.287 -9.353 1.00 68.38 104 ILE A CA 1
ATOM 784 C C . ILE A 1 104 ? 6.951 -6.547 -8.213 1.00 68.38 104 ILE A C 1
ATOM 786 O O . ILE A 1 104 ? 6.657 -7.294 -7.281 1.00 68.38 104 ILE A O 1
ATOM 790 N N . LYS A 1 105 ? 8.143 -5.937 -8.266 1.00 67.94 105 LYS A N 1
ATOM 791 C CA . LYS A 1 105 ? 9.123 -6.067 -7.178 1.00 67.94 105 LYS A CA 1
ATOM 792 C C . LYS A 1 105 ? 8.771 -5.114 -6.035 1.00 67.94 105 LYS A C 1
ATOM 794 O O . LYS A 1 105 ? 8.783 -3.899 -6.232 1.00 67.94 105 LYS A O 1
ATOM 799 N N . VAL A 1 106 ? 8.504 -5.668 -4.851 1.00 64.88 106 VAL A N 1
ATOM 800 C CA . VAL A 1 106 ? 8.308 -4.905 -3.608 1.00 64.88 106 VAL A CA 1
ATOM 801 C C . VAL A 1 106 ? 9.662 -4.569 -2.998 1.00 64.88 106 VAL A C 1
ATOM 803 O O . VAL A 1 106 ? 10.503 -5.451 -2.815 1.00 64.88 106 VAL A O 1
ATOM 806 N N . LEU A 1 107 ? 9.872 -3.295 -2.671 1.00 72.00 107 LEU A N 1
ATOM 807 C CA . LEU A 1 107 ? 11.077 -2.825 -1.990 1.00 72.00 107 LEU A CA 1
ATOM 808 C C . LEU A 1 107 ? 10.722 -2.342 -0.582 1.00 72.00 107 LEU A C 1
ATOM 810 O O . LEU A 1 107 ? 9.730 -1.646 -0.377 1.00 72.00 107 LEU A O 1
ATOM 814 N N . ASN A 1 108 ? 11.538 -2.740 0.395 1.00 67.69 108 ASN A N 1
ATOM 815 C CA . ASN A 1 108 ? 11.211 -2.611 1.819 1.00 67.69 108 ASN A CA 1
ATOM 816 C C . ASN A 1 108 ? 11.681 -1.292 2.454 1.00 67.69 108 ASN A C 1
ATOM 818 O O . ASN A 1 108 ? 11.333 -1.013 3.600 1.00 67.69 108 ASN A O 1
ATOM 822 N N . SER A 1 109 ? 12.483 -0.497 1.744 1.00 75.56 109 SER A N 1
ATOM 823 C CA . SER A 1 109 ? 12.999 0.789 2.219 1.00 75.56 109 SER A CA 1
ATOM 824 C C . SER A 1 109 ? 13.310 1.732 1.060 1.00 75.56 109 SER A C 1
ATOM 826 O O . SER A 1 109 ? 13.507 1.291 -0.078 1.00 75.56 109 SER A O 1
ATOM 828 N N . MET A 1 110 ? 13.414 3.027 1.373 1.00 80.19 110 MET A N 1
ATOM 829 C CA . MET A 1 110 ? 13.841 4.036 0.406 1.00 80.19 110 MET A CA 1
ATOM 830 C C . MET A 1 110 ? 15.255 3.754 -0.115 1.00 80.19 110 MET A C 1
ATOM 832 O O . MET A 1 110 ? 15.486 3.862 -1.312 1.00 80.19 110 MET A O 1
ATOM 836 N N . ASP A 1 111 ? 16.176 3.303 0.739 1.00 83.94 111 ASP A N 1
ATOM 837 C CA . ASP A 1 111 ? 17.546 2.982 0.316 1.00 83.94 111 ASP A CA 1
ATOM 838 C C . ASP A 1 111 ? 17.570 1.816 -0.679 1.00 83.94 111 ASP A C 1
ATOM 840 O O . ASP A 1 111 ? 18.284 1.845 -1.681 1.00 83.94 111 ASP A O 1
ATOM 844 N N . SER A 1 112 ? 16.752 0.785 -0.434 1.00 84.06 112 SER A N 1
ATOM 845 C CA . SER A 1 112 ? 16.601 -0.346 -1.353 1.00 84.06 112 SER A CA 1
ATOM 846 C C . SER A 1 112 ? 16.003 0.104 -2.688 1.00 84.06 112 SER A C 1
ATOM 848 O O . SER A 1 112 ? 16.486 -0.309 -3.746 1.00 84.06 112 SER A O 1
ATOM 850 N N . PHE A 1 113 ? 15.009 0.999 -2.642 1.00 84.62 113 PHE A N 1
ATOM 851 C CA . PHE A 1 113 ? 14.450 1.639 -3.827 1.00 84.62 113 PHE A CA 1
ATOM 852 C C . PHE A 1 113 ? 15.503 2.419 -4.609 1.00 84.62 113 PHE A C 1
ATOM 854 O O . PHE A 1 113 ? 15.695 2.143 -5.790 1.00 84.62 113 PHE A O 1
ATOM 861 N N . GLN A 1 114 ? 16.223 3.332 -3.961 1.00 85.94 114 GLN A N 1
ATOM 862 C CA . GLN A 1 114 ? 17.240 4.159 -4.602 1.00 85.94 114 GLN A CA 1
ATOM 863 C C . GLN A 1 114 ? 18.344 3.310 -5.233 1.00 85.94 114 GLN A C 1
ATOM 865 O O . GLN A 1 114 ? 18.684 3.540 -6.390 1.00 85.94 114 GLN A O 1
ATOM 870 N N . ARG A 1 115 ? 18.848 2.281 -4.536 1.00 88.12 115 ARG A N 1
ATOM 871 C CA . ARG A 1 115 ? 19.867 1.365 -5.080 1.00 88.12 115 ARG A CA 1
ATOM 872 C C . ARG A 1 115 ? 19.367 0.618 -6.312 1.00 88.12 115 ARG A C 1
ATOM 874 O O . ARG A 1 115 ? 20.041 0.607 -7.339 1.00 88.12 115 ARG A O 1
ATOM 881 N N . TYR A 1 116 ? 18.183 0.010 -6.226 1.00 86.88 116 TYR A N 1
ATOM 882 C CA . TYR A 1 116 ? 17.597 -0.712 -7.355 1.00 86.88 116 TYR A CA 1
ATOM 883 C C . TYR A 1 116 ? 17.325 0.223 -8.536 1.00 86.88 116 TYR A C 1
ATOM 885 O O . TYR A 1 116 ? 17.635 -0.110 -9.679 1.00 86.88 116 TYR A O 1
ATOM 893 N N . PHE A 1 117 ? 16.769 1.402 -8.262 1.00 87.44 117 PHE A N 1
ATOM 894 C CA . PHE A 1 117 ? 16.415 2.378 -9.281 1.00 87.44 117 PHE A CA 1
ATOM 895 C C . PHE A 1 117 ? 17.658 2.954 -9.968 1.00 87.44 117 PHE A C 1
ATOM 897 O O . PHE A 1 117 ? 17.695 3.061 -11.196 1.00 87.44 117 PHE A O 1
ATOM 904 N N . ALA A 1 118 ? 18.705 3.242 -9.191 1.00 89.00 118 ALA A N 1
ATOM 905 C CA . ALA A 1 118 ? 19.993 3.676 -9.708 1.00 89.00 118 ALA A CA 1
ATOM 906 C C . ALA A 1 118 ? 20.600 2.615 -10.633 1.00 89.00 118 ALA A C 1
ATOM 908 O O . ALA A 1 118 ? 20.904 2.911 -11.787 1.00 89.00 118 ALA A O 1
ATOM 909 N N . LEU A 1 119 ? 20.684 1.365 -10.167 1.00 90.50 119 LEU A N 1
ATOM 910 C CA . LEU A 1 119 ? 21.284 0.268 -10.924 1.00 90.50 119 LEU A CA 1
ATOM 911 C C . LEU A 1 119 ? 20.507 -0.058 -12.205 1.00 90.50 119 LEU A C 1
ATOM 913 O O . LEU A 1 119 ? 21.100 -0.278 -13.258 1.00 90.50 119 LEU A O 1
ATOM 917 N N . ARG A 1 120 ? 19.173 -0.105 -12.127 1.00 86.69 120 ARG A N 1
ATOM 918 C CA . ARG A 1 120 ? 18.335 -0.607 -13.223 1.00 86.69 120 ARG A CA 1
ATOM 919 C C . ARG A 1 120 ? 17.939 0.455 -14.245 1.00 86.69 120 ARG A C 1
ATOM 921 O O . ARG A 1 120 ? 17.637 0.083 -15.383 1.00 86.69 120 ARG A O 1
ATOM 928 N N . TYR A 1 121 ? 17.903 1.729 -13.854 1.00 87.88 121 TYR A N 1
ATOM 929 C CA . TYR A 1 121 ? 17.383 2.812 -14.694 1.00 87.88 121 TYR A CA 1
ATOM 930 C C . TYR A 1 121 ? 18.361 3.975 -14.862 1.00 87.88 121 TYR A C 1
ATOM 932 O O . TYR A 1 121 ? 18.561 4.418 -15.990 1.00 87.88 121 TYR A O 1
ATOM 940 N N . VAL A 1 122 ? 18.995 4.454 -13.786 1.00 89.50 122 VAL A N 1
ATOM 941 C CA . VAL A 1 122 ? 19.895 5.621 -13.870 1.00 89.50 122 VAL A CA 1
ATOM 942 C C . VAL A 1 122 ? 21.216 5.266 -14.552 1.00 89.50 122 VAL A C 1
ATOM 944 O O . VAL A 1 122 ? 21.604 5.963 -15.486 1.00 89.50 122 VAL A O 1
ATOM 947 N N . LEU A 1 123 ? 21.870 4.166 -14.160 1.00 91.88 123 LEU A N 1
ATOM 948 C CA . LEU A 1 123 ? 23.133 3.731 -14.770 1.00 91.88 123 LEU A CA 1
ATOM 949 C C . LEU A 1 123 ? 22.985 3.450 -16.279 1.00 91.88 123 LEU A C 1
ATOM 951 O O . LEU A 1 123 ? 23.768 3.998 -17.056 1.00 91.88 123 LEU A O 1
ATOM 955 N N . PRO A 1 124 ? 21.965 2.702 -16.754 1.00 91.06 124 PRO A N 1
ATOM 956 C CA . PRO A 1 124 ? 21.747 2.543 -18.192 1.00 91.06 124 PRO A CA 1
ATOM 957 C C . PRO A 1 124 ? 21.440 3.857 -18.915 1.00 91.06 124 PRO A C 1
ATOM 959 O O . PRO A 1 124 ? 21.852 4.021 -20.060 1.00 91.06 124 PRO A O 1
ATOM 962 N N . LEU A 1 125 ? 20.743 4.806 -18.273 1.00 91.50 125 LEU A N 1
ATOM 963 C CA . LEU A 1 125 ? 20.493 6.122 -18.866 1.00 91.50 125 LEU A CA 1
ATOM 964 C C . LEU A 1 125 ? 21.795 6.920 -19.029 1.00 91.50 125 LEU A C 1
ATOM 966 O O . LEU A 1 125 ? 21.971 7.576 -20.053 1.00 91.50 125 LEU A O 1
ATOM 970 N N . GLN A 1 126 ? 22.707 6.852 -18.055 1.00 91.31 126 GLN A N 1
ATOM 971 C CA . GLN A 1 126 ? 24.035 7.465 -18.155 1.00 91.31 126 GLN A CA 1
ATOM 972 C C . GLN A 1 126 ? 24.865 6.816 -19.268 1.00 91.31 126 GLN A C 1
ATOM 974 O O . GLN A 1 126 ? 25.465 7.523 -20.073 1.00 91.31 126 GLN A O 1
ATOM 979 N N . GLY A 1 127 ? 24.831 5.485 -19.387 1.00 91.88 127 GLY A N 1
ATOM 980 C CA . GLY A 1 127 ? 25.446 4.785 -20.518 1.00 91.88 127 GLY A CA 1
ATOM 981 C C . GLY A 1 127 ? 24.865 5.236 -21.861 1.00 91.88 127 GLY A C 1
ATOM 982 O O . GLY A 1 127 ? 25.607 5.568 -22.784 1.00 91.88 127 GLY A O 1
ATOM 983 N N . LEU A 1 128 ? 23.535 5.350 -21.950 1.00 91.44 128 LEU A N 1
ATOM 984 C CA . LEU A 1 128 ? 22.856 5.855 -23.143 1.00 91.44 128 LEU A CA 1
ATOM 985 C C . LEU A 1 128 ? 23.232 7.309 -23.449 1.00 91.44 128 LEU A C 1
ATOM 987 O O . LEU A 1 128 ? 23.328 7.663 -24.617 1.00 91.44 128 LEU A O 1
ATOM 991 N N . GLN A 1 129 ? 23.466 8.145 -22.435 1.00 91.12 129 GLN A N 1
ATOM 992 C CA . GLN A 1 129 ? 23.935 9.518 -22.626 1.00 91.12 129 GLN A CA 1
ATOM 993 C C . GLN A 1 129 ? 25.295 9.542 -23.331 1.00 91.12 129 GLN A C 1
ATOM 995 O O . GLN A 1 129 ? 25.448 10.272 -24.307 1.00 91.12 129 GLN A O 1
ATOM 1000 N N . VAL A 1 130 ? 26.247 8.719 -22.881 1.00 92.31 130 VAL A N 1
ATOM 1001 C CA . VAL A 1 130 ? 27.585 8.618 -23.489 1.00 92.31 130 VAL A CA 1
ATOM 1002 C C . VAL A 1 130 ? 27.491 8.111 -24.926 1.00 92.31 130 VAL A C 1
ATOM 1004 O O . VAL A 1 130 ? 28.059 8.723 -25.825 1.00 92.31 130 VAL A O 1
ATOM 1007 N N . VAL A 1 131 ? 26.718 7.046 -25.165 1.00 91.19 131 VAL A N 1
ATOM 1008 C CA . VAL A 1 131 ? 26.496 6.497 -26.515 1.00 91.19 131 VAL A CA 1
ATOM 1009 C C . VAL A 1 131 ? 25.830 7.526 -27.428 1.00 91.19 131 VAL A C 1
ATOM 1011 O O . VAL A 1 131 ? 26.235 7.693 -28.574 1.00 91.19 131 VAL A O 1
ATOM 1014 N N . ASN A 1 132 ? 24.835 8.255 -26.922 1.00 90.94 132 ASN A N 1
ATOM 1015 C CA . ASN A 1 132 ? 24.157 9.304 -27.672 1.00 90.94 132 ASN A CA 1
ATOM 1016 C C . ASN A 1 132 ? 25.117 10.448 -28.033 1.00 90.94 132 ASN A C 1
ATOM 1018 O O . ASN A 1 132 ? 25.059 10.945 -29.149 1.00 90.94 132 ASN A O 1
ATOM 1022 N N . SER A 1 133 ? 26.019 10.838 -27.128 1.00 86.25 133 SER A N 1
ATOM 1023 C CA . SER A 1 133 ? 27.064 11.830 -27.411 1.00 86.25 133 SER A CA 1
ATOM 1024 C C . SER A 1 133 ? 28.094 11.326 -28.427 1.00 86.25 133 SER A C 1
ATOM 1026 O O . SER A 1 133 ? 28.450 12.068 -29.337 1.00 86.25 133 SER A O 1
ATOM 1028 N N . ALA A 1 134 ? 28.531 10.068 -28.319 1.00 91.00 134 ALA A N 1
ATOM 1029 C CA . ALA A 1 134 ? 29.477 9.456 -29.255 1.00 91.00 134 ALA A CA 1
ATOM 1030 C C . ALA A 1 134 ? 28.894 9.293 -30.671 1.00 91.00 134 ALA A C 1
ATOM 1032 O O . ALA A 1 134 ? 29.622 9.380 -31.653 1.00 91.00 134 ALA A O 1
ATOM 1033 N N . LEU A 1 135 ? 27.577 9.096 -30.779 1.00 90.19 135 LEU A N 1
ATOM 1034 C CA . LEU A 1 135 ? 26.847 8.949 -32.042 1.00 90.19 135 LEU A CA 1
ATOM 1035 C C . LEU A 1 135 ? 26.161 10.251 -32.485 1.00 90.19 135 LEU A C 1
ATOM 1037 O O . LEU A 1 135 ? 25.066 10.212 -33.046 1.00 90.19 135 LEU A O 1
ATOM 1041 N N . CYS A 1 136 ? 26.768 11.407 -32.195 1.00 87.25 136 CYS A N 1
ATOM 1042 C CA . CYS A 1 136 ? 26.303 12.726 -32.647 1.00 87.25 136 CYS A CA 1
ATOM 1043 C C . CYS A 1 136 ? 24.800 12.979 -32.408 1.00 87.25 136 CYS A C 1
ATOM 1045 O O . CYS A 1 136 ? 24.098 13.524 -33.255 1.00 87.25 136 CYS A O 1
ATOM 1047 N N . HIS A 1 137 ? 24.299 12.583 -31.239 1.00 87.25 137 HIS A N 1
ATOM 1048 C CA . HIS A 1 137 ? 22.913 12.751 -30.800 1.00 87.25 137 HIS A CA 1
ATOM 1049 C C . HIS A 1 137 ? 21.846 11.946 -31.571 1.00 87.25 137 HIS A C 1
ATOM 1051 O O . HIS A 1 137 ? 20.658 12.273 -31.491 1.00 87.25 137 HIS A O 1
ATOM 1057 N N . ALA A 1 138 ? 22.218 10.846 -32.236 1.00 83.88 138 ALA A N 1
ATOM 1058 C CA . ALA A 1 138 ? 21.291 9.983 -32.985 1.00 83.88 138 ALA A CA 1
ATOM 1059 C C . ALA A 1 138 ? 20.094 9.441 -32.167 1.00 83.88 138 ALA A C 1
ATOM 1061 O O . ALA A 1 138 ? 19.032 9.160 -32.719 1.00 83.88 138 ALA A O 1
ATOM 1062 N N . PHE A 1 139 ? 20.224 9.325 -30.842 1.00 86.44 139 PHE A N 1
ATOM 1063 C CA . PHE A 1 139 ? 19.196 8.796 -29.936 1.00 86.44 139 PHE A CA 1
ATOM 1064 C C . PHE A 1 139 ? 18.581 9.861 -29.017 1.00 86.44 139 PHE A C 1
ATOM 1066 O O . PHE A 1 139 ? 17.992 9.528 -27.983 1.00 86.44 139 PHE A O 1
ATOM 1073 N N . ASN A 1 140 ? 18.686 11.147 -29.366 1.00 88.50 140 ASN A N 1
ATOM 1074 C CA . ASN A 1 140 ? 18.290 12.238 -28.474 1.00 88.50 140 ASN A CA 1
ATOM 1075 C C . ASN A 1 140 ? 16.809 12.190 -28.055 1.00 88.50 140 ASN A C 1
ATOM 1077 O O . ASN A 1 140 ? 16.489 12.431 -26.890 1.00 88.50 140 ASN A O 1
ATOM 1081 N N . GLY A 1 141 ? 15.902 11.815 -28.964 1.00 89.31 141 GLY A N 1
ATOM 1082 C CA . GLY A 1 141 ? 14.478 11.649 -28.642 1.00 89.31 141 GLY A CA 1
ATOM 1083 C C . GLY A 1 141 ? 14.236 10.561 -27.589 1.00 89.31 141 GLY A C 1
ATOM 1084 O O . GLY A 1 141 ? 13.537 10.779 -26.600 1.00 89.31 141 GLY A O 1
ATOM 1085 N N . THR A 1 142 ? 14.887 9.408 -27.743 1.00 87.38 142 THR A N 1
ATOM 1086 C CA . THR A 1 142 ? 14.784 8.289 -26.795 1.00 87.38 142 THR A CA 1
ATOM 1087 C C . THR A 1 142 ? 15.399 8.641 -25.443 1.00 87.38 142 THR A C 1
ATOM 1089 O O . THR A 1 142 ? 14.797 8.380 -24.401 1.00 87.38 142 THR A O 1
ATOM 1092 N N . TYR A 1 143 ? 16.575 9.274 -25.444 1.00 90.44 143 TYR A N 1
ATOM 1093 C CA . TYR A 1 143 ? 17.249 9.724 -24.226 1.00 90.44 143 TYR A CA 1
ATOM 1094 C C . TYR A 1 143 ? 16.402 10.737 -23.441 1.00 90.44 143 TYR A C 1
ATOM 1096 O O . TYR A 1 143 ? 16.189 10.566 -22.239 1.00 90.44 143 TYR A O 1
ATOM 1104 N N . THR A 1 144 ? 15.882 11.769 -24.110 1.00 89.31 144 THR A N 1
ATOM 1105 C CA . THR A 1 144 ? 15.070 12.812 -23.462 1.00 89.31 144 THR A CA 1
ATOM 1106 C C . THR A 1 144 ? 13.761 12.258 -22.904 1.00 89.31 144 THR A C 1
ATOM 1108 O O . THR A 1 144 ? 13.394 12.584 -21.772 1.00 89.31 144 THR A O 1
ATOM 1111 N N . ASP A 1 145 ? 13.087 11.364 -23.631 1.00 88.62 145 ASP A N 1
ATOM 1112 C CA . ASP A 1 145 ? 11.858 10.731 -23.156 1.00 88.62 145 ASP A CA 1
ATOM 1113 C C . ASP A 1 145 ? 12.102 9.800 -21.954 1.00 88.62 145 ASP A C 1
ATOM 1115 O O . ASP A 1 145 ? 11.361 9.860 -20.966 1.00 88.62 145 ASP A O 1
ATOM 1119 N N . LEU A 1 146 ? 13.172 8.994 -21.975 1.00 87.44 146 LEU A N 1
ATOM 1120 C CA . LEU A 1 146 ? 13.572 8.173 -20.825 1.00 87.44 146 LEU A CA 1
ATOM 1121 C C . LEU A 1 146 ? 13.936 9.037 -19.613 1.00 87.44 146 LEU A C 1
ATOM 1123 O O . LEU A 1 146 ? 13.447 8.776 -18.513 1.00 87.44 146 LEU A O 1
ATOM 1127 N N . LYS A 1 147 ? 14.723 10.100 -19.809 1.00 89.38 147 LYS A N 1
ATOM 1128 C CA . LYS A 1 147 ? 15.094 11.046 -18.748 1.00 89.38 147 LYS A CA 1
ATOM 1129 C C . LYS A 1 147 ? 13.863 11.691 -18.112 1.00 89.38 147 LYS A C 1
ATOM 1131 O O . LYS A 1 147 ? 13.759 11.732 -16.885 1.00 89.38 147 LYS A O 1
ATOM 1136 N N . ARG A 1 148 ? 12.900 12.137 -18.925 1.00 89.88 148 ARG A N 1
ATOM 1137 C CA . ARG A 1 148 ? 11.635 12.714 -18.446 1.00 89.88 148 ARG A CA 1
ATOM 1138 C C . ARG A 1 148 ? 10.842 11.712 -17.609 1.00 89.88 148 ARG A C 1
ATOM 1140 O O . ARG A 1 148 ? 10.374 12.061 -16.528 1.00 89.88 148 ARG A O 1
ATOM 1147 N N . LYS A 1 149 ? 10.717 10.466 -18.075 1.00 85.06 149 LYS A N 1
ATOM 1148 C CA . LYS A 1 149 ? 10.016 9.402 -17.336 1.00 85.06 149 LYS A CA 1
ATOM 1149 C C . LYS A 1 149 ? 10.694 9.096 -16.007 1.00 85.06 149 LYS A C 1
ATOM 1151 O O . LYS A 1 149 ? 10.013 9.032 -14.992 1.00 85.06 149 LYS A O 1
ATOM 1156 N N . ILE A 1 150 ? 12.017 8.950 -15.999 1.00 86.75 150 ILE A N 1
ATOM 1157 C CA . ILE A 1 150 ? 12.787 8.694 -14.776 1.00 86.75 150 ILE A CA 1
ATOM 1158 C C . ILE A 1 150 ? 12.601 9.841 -13.775 1.00 86.75 150 ILE A C 1
ATOM 1160 O O . ILE A 1 150 ? 12.307 9.589 -12.609 1.00 86.75 150 ILE A O 1
ATOM 1164 N N . SER A 1 151 ? 12.684 11.095 -14.229 1.00 88.00 151 SER A N 1
ATOM 1165 C CA . SER A 1 151 ? 12.467 12.273 -13.380 1.00 88.00 151 SER A CA 1
ATOM 1166 C C . SER A 1 151 ? 11.052 12.331 -12.794 1.00 88.00 151 SER A C 1
ATOM 1168 O O . SER A 1 151 ? 10.888 12.603 -11.605 1.00 88.00 151 SER A O 1
ATOM 1170 N N . PHE A 1 152 ? 10.030 12.018 -13.595 1.00 86.50 152 PHE A N 1
ATOM 1171 C CA . PHE A 1 152 ? 8.645 11.950 -13.127 1.00 86.50 152 PHE A CA 1
ATOM 1172 C C . PHE A 1 152 ? 8.466 10.919 -12.005 1.00 86.50 152 PHE A C 1
ATOM 11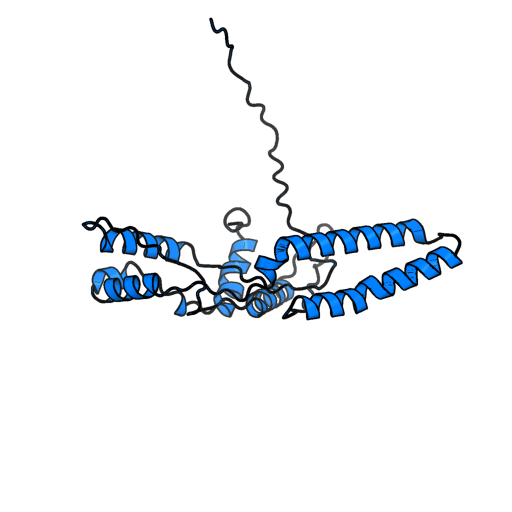74 O O . PHE A 1 152 ? 7.821 11.201 -10.998 1.00 86.50 152 PHE A O 1
ATOM 1181 N N . VAL A 1 153 ? 9.081 9.744 -12.147 1.00 83.31 153 VAL A N 1
ATOM 1182 C CA . VAL A 1 153 ? 9.012 8.685 -11.132 1.00 83.31 153 VAL A CA 1
ATOM 1183 C C . VAL A 1 153 ? 9.702 9.099 -9.849 1.00 83.31 153 VAL A C 1
ATOM 1185 O O . VAL A 1 153 ? 9.135 8.905 -8.782 1.00 83.31 153 VAL A O 1
ATOM 1188 N N . LEU A 1 154 ? 10.886 9.707 -9.937 1.00 84.75 154 LEU A N 1
ATOM 1189 C CA . LEU A 1 154 ? 11.587 10.207 -8.756 1.00 84.75 154 LEU A CA 1
ATOM 1190 C C . LEU A 1 154 ? 10.735 11.221 -7.987 1.00 84.75 154 LEU A C 1
ATOM 1192 O O . LEU A 1 154 ? 10.575 11.074 -6.780 1.00 84.75 154 LEU A O 1
ATOM 1196 N N . ARG A 1 155 ? 10.106 12.169 -8.693 1.00 85.62 155 ARG A N 1
ATOM 1197 C CA . ARG A 1 155 ? 9.188 13.146 -8.087 1.00 85.62 155 ARG A CA 1
ATOM 1198 C C . ARG A 1 155 ? 7.989 12.492 -7.407 1.00 85.62 155 ARG A C 1
ATOM 1200 O O . ARG A 1 155 ? 7.632 12.883 -6.303 1.00 85.62 155 ARG A O 1
ATOM 1207 N N . LEU A 1 156 ? 7.371 11.499 -8.046 1.00 81.81 156 LEU A N 1
ATOM 1208 C CA . LEU A 1 156 ? 6.266 10.760 -7.432 1.00 81.81 156 LEU A CA 1
ATOM 1209 C C . LEU A 1 156 ? 6.717 10.041 -6.163 1.00 81.81 156 LEU A C 1
ATOM 1211 O O . LEU A 1 156 ? 6.046 10.108 -5.142 1.00 81.81 156 LEU A O 1
ATOM 1215 N N . VAL A 1 157 ? 7.857 9.360 -6.207 1.00 81.56 157 VAL A N 1
ATOM 1216 C CA . VAL A 1 157 ? 8.358 8.617 -5.047 1.00 81.56 157 VAL A CA 1
ATOM 1217 C C . VAL A 1 157 ? 8.726 9.544 -3.903 1.00 81.56 157 VAL A C 1
ATOM 1219 O O . VAL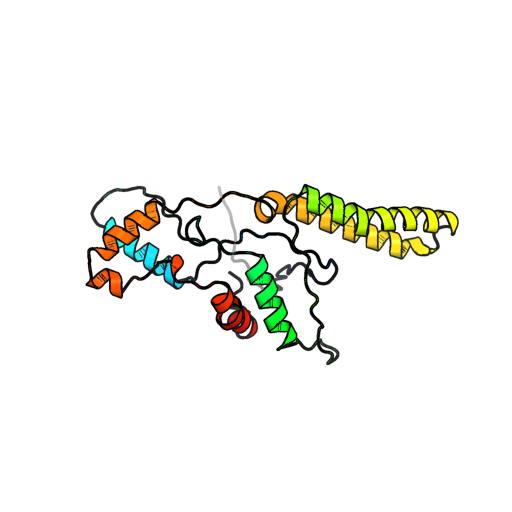 A 1 157 ? 8.479 9.204 -2.752 1.00 81.56 157 VAL A O 1
ATOM 1222 N N . GLU A 1 158 ? 9.283 10.710 -4.205 1.00 82.38 158 GLU A N 1
ATOM 1223 C CA . GLU A 1 158 ? 9.582 11.740 -3.218 1.00 82.38 158 GLU A CA 1
ATOM 1224 C C . GLU A 1 158 ? 8.303 12.285 -2.571 1.00 82.38 158 GLU A C 1
ATOM 1226 O O . GLU A 1 158 ? 8.211 12.313 -1.345 1.00 82.38 158 GLU A O 1
ATOM 1231 N N . LEU A 1 159 ? 7.287 12.607 -3.379 1.00 81.44 159 LEU A N 1
ATOM 1232 C CA . LEU A 1 159 ? 5.986 13.083 -2.903 1.00 81.44 159 LEU A CA 1
ATOM 1233 C C . LEU A 1 159 ? 5.273 12.043 -2.029 1.00 81.44 159 LEU A C 1
ATOM 1235 O O . LEU A 1 159 ? 4.736 12.368 -0.974 1.00 81.44 159 LEU A O 1
ATOM 1239 N N . TYR A 1 160 ? 5.281 10.779 -2.453 1.00 71.81 160 TYR A N 1
ATOM 1240 C CA . TYR A 1 160 ? 4.586 9.699 -1.757 1.00 71.81 160 TYR A CA 1
ATOM 1241 C C . TYR A 1 160 ? 5.455 8.984 -0.717 1.00 71.81 160 TYR A C 1
ATOM 1243 O O . TYR A 1 160 ? 4.964 8.092 -0.030 1.00 71.81 160 TYR A O 1
ATOM 1251 N N . LYS A 1 161 ? 6.720 9.381 -0.533 1.00 74.25 161 LYS A N 1
ATOM 1252 C CA . LYS A 1 161 ? 7.661 8.800 0.440 1.00 74.25 161 LYS A CA 1
ATOM 1253 C C . LYS A 1 161 ? 7.043 8.509 1.816 1.00 74.25 161 LYS A C 1
ATOM 1255 O O . LYS A 1 161 ? 7.218 7.375 2.274 1.00 74.25 161 LYS A O 1
ATOM 1260 N N . PRO A 1 162 ? 6.330 9.448 2.476 1.00 69.19 162 PRO A N 1
ATOM 1261 C CA . PRO A 1 162 ? 5.738 9.174 3.784 1.00 69.19 162 PRO A CA 1
ATOM 1262 C C . PRO A 1 162 ? 4.649 8.097 3.725 1.00 69.19 162 PRO A C 1
ATOM 1264 O O . PRO A 1 162 ? 4.489 7.358 4.677 1.00 69.19 162 PRO A O 1
ATOM 1267 N N . TYR A 1 163 ? 3.952 7.907 2.609 1.00 64.75 163 TYR A N 1
ATOM 1268 C CA . TYR A 1 163 ? 2.915 6.873 2.481 1.00 64.75 163 TYR A CA 1
ATOM 1269 C C . TYR A 1 163 ? 3.479 5.504 2.065 1.00 64.75 163 TYR A C 1
ATOM 1271 O O . TYR A 1 163 ? 2.938 4.458 2.425 1.00 64.75 163 TYR A O 1
ATOM 1279 N N . LEU A 1 164 ? 4.585 5.511 1.313 1.00 64.75 164 LEU A N 1
ATOM 1280 C CA . LEU A 1 164 ? 5.211 4.321 0.720 1.00 64.75 164 LEU A CA 1
ATOM 1281 C C . LEU A 1 164 ? 6.211 3.607 1.627 1.00 64.75 164 LEU A C 1
ATOM 1283 O O . LEU A 1 164 ? 6.592 2.469 1.363 1.00 64.75 164 LEU A O 1
ATOM 1287 N N . PHE A 1 165 ? 6.726 4.299 2.639 1.00 63.66 165 PHE A N 1
ATOM 1288 C CA . PHE A 1 165 ? 7.752 3.750 3.522 1.00 63.66 165 PHE A CA 1
ATOM 1289 C C . PHE A 1 165 ? 7.518 4.104 4.988 1.00 63.66 165 PHE A C 1
ATOM 1291 O O . PHE A 1 165 ? 8.413 3.874 5.807 1.00 63.66 165 PHE A O 1
ATOM 1298 N N . SER A 1 166 ? 6.347 4.648 5.343 1.00 60.22 166 SER A N 1
ATOM 1299 C CA . SER A 1 166 ? 6.044 4.849 6.754 1.00 60.22 166 SER A CA 1
ATOM 1300 C C . SER A 1 166 ? 5.963 3.507 7.478 1.00 60.22 166 SER A C 1
ATOM 1302 O O . SER A 1 166 ? 5.394 2.526 6.997 1.00 60.22 166 SER A O 1
ATOM 1304 N N . LYS A 1 167 ? 6.581 3.493 8.658 1.00 60.41 167 LYS A N 1
ATOM 1305 C CA . LYS A 1 167 ? 6.486 2.421 9.649 1.00 60.41 167 LYS A CA 1
ATOM 1306 C C . LYS A 1 167 ? 5.408 2.712 10.698 1.00 60.41 167 LYS A C 1
ATOM 1308 O O . LYS A 1 167 ? 5.266 1.928 11.629 1.00 60.41 167 LYS A O 1
ATOM 1313 N N . SER A 1 168 ? 4.703 3.842 10.591 1.00 58.97 168 SER A N 1
ATOM 1314 C CA . SER A 1 168 ? 3.671 4.233 11.545 1.00 58.97 168 SER A CA 1
ATOM 1315 C C . SER A 1 168 ? 2.441 3.357 11.347 1.00 58.97 168 SER A C 1
ATOM 1317 O O . SER A 1 168 ? 1.755 3.448 10.329 1.00 58.97 168 SER A O 1
ATOM 1319 N N . PHE A 1 169 ? 2.170 2.516 12.332 1.00 64.75 169 PHE A N 1
ATOM 1320 C CA . PHE A 1 169 ? 0.864 1.906 12.504 1.00 64.75 169 PHE A CA 1
ATOM 1321 C C . PHE A 1 169 ? 0.040 2.806 13.419 1.00 64.75 169 PHE A C 1
ATOM 1323 O O . PHE A 1 169 ? 0.587 3.414 14.340 1.00 64.75 169 PHE A O 1
ATOM 1330 N N . TYR A 1 170 ? -1.257 2.906 13.147 1.00 67.88 170 TYR A N 1
ATOM 1331 C CA . TYR A 1 170 ? -2.166 3.637 14.019 1.00 67.88 170 TYR A CA 1
ATOM 1332 C C . TYR A 1 170 ? -2.500 2.769 15.224 1.00 67.88 170 TYR A C 1
ATOM 1334 O O . TYR A 1 170 ? -2.811 1.583 15.072 1.00 67.88 170 TYR A O 1
ATOM 1342 N N . ASP A 1 171 ? -2.402 3.377 16.399 1.00 74.00 171 ASP A N 1
ATOM 1343 C CA . ASP A 1 171 ? -2.845 2.772 17.642 1.00 74.00 171 ASP A CA 1
ATOM 1344 C C . ASP A 1 171 ? -4.377 2.702 17.656 1.00 74.00 171 ASP A C 1
ATOM 1346 O O . ASP A 1 171 ? -5.062 3.696 17.405 1.00 74.00 171 ASP A O 1
ATOM 1350 N N . ASP A 1 172 ? -4.910 1.511 17.911 1.00 79.56 172 ASP A N 1
ATOM 1351 C CA . ASP A 1 172 ? -6.339 1.231 17.978 1.00 79.56 172 ASP A CA 1
ATOM 1352 C C . ASP A 1 172 ? -6.829 0.942 19.401 1.00 79.56 172 ASP A C 1
ATOM 1354 O O . ASP A 1 172 ? -7.956 0.473 19.555 1.00 79.56 172 ASP A O 1
ATOM 1358 N N . ILE A 1 173 ? -6.050 1.266 20.444 1.00 83.75 173 ILE A N 1
ATOM 1359 C CA . ILE A 1 173 ? -6.428 1.042 21.852 1.00 83.75 173 ILE A CA 1
ATOM 1360 C C . ILE A 1 173 ? -7.828 1.584 22.179 1.00 83.75 173 ILE A C 1
ATOM 1362 O O . ILE A 1 173 ? -8.621 0.882 22.805 1.00 83.75 173 ILE A O 1
ATOM 1366 N N . ASN A 1 174 ? -8.170 2.807 21.760 1.00 85.25 174 ASN A N 1
ATOM 1367 C CA . ASN A 1 174 ? -9.496 3.378 22.038 1.00 85.25 174 ASN A CA 1
ATOM 1368 C C . ASN A 1 174 ? -10.608 2.601 21.326 1.00 85.25 174 ASN A C 1
ATOM 1370 O O . ASN A 1 174 ? -11.659 2.343 21.910 1.00 85.25 174 ASN A O 1
ATOM 1374 N N . THR A 1 175 ? -10.362 2.184 20.086 1.00 84.38 175 THR A N 1
ATOM 1375 C CA . THR A 1 175 ? -11.302 1.385 19.293 1.00 84.38 175 THR A CA 1
ATOM 1376 C C . THR A 1 175 ? -11.469 -0.019 19.879 1.00 84.38 175 THR A C 1
ATOM 1378 O O . THR A 1 175 ? -12.580 -0.537 19.911 1.00 84.38 175 THR A O 1
ATOM 1381 N N . GLU A 1 176 ? -10.400 -0.628 20.401 1.00 84.62 176 GLU A N 1
ATOM 1382 C CA . GLU A 1 176 ? -10.458 -1.908 21.115 1.00 84.62 176 GLU A CA 1
ATOM 1383 C C . GLU A 1 176 ? -11.247 -1.777 22.425 1.00 84.62 176 GLU A C 1
ATOM 1385 O O . GLU A 1 176 ? -12.107 -2.613 22.693 1.00 84.62 176 GLU A O 1
ATOM 1390 N N . LYS A 1 177 ? -11.038 -0.701 23.198 1.00 86.50 177 LYS A N 1
ATOM 1391 C CA . LYS A 1 177 ? -11.842 -0.405 24.399 1.00 86.50 177 LYS A CA 1
ATOM 1392 C C . LYS A 1 177 ? -13.325 -0.251 24.061 1.00 86.50 177 LYS A C 1
ATOM 1394 O O . LYS A 1 177 ? -14.162 -0.859 24.719 1.00 86.50 177 LYS A O 1
ATOM 1399 N N . LEU A 1 178 ? -13.652 0.504 23.010 1.00 86.06 178 LEU A N 1
ATOM 1400 C CA . LEU A 1 178 ? -15.030 0.638 22.529 1.00 86.06 178 LEU A CA 1
ATOM 1401 C C . LEU A 1 178 ? -15.617 -0.725 22.146 1.00 86.06 178 LEU A C 1
ATOM 1403 O O . LEU A 1 178 ? -16.740 -1.045 22.521 1.00 86.06 178 LEU A O 1
ATOM 1407 N N . ARG A 1 179 ? -14.841 -1.566 21.458 1.00 83.81 179 ARG A N 1
ATOM 1408 C CA . ARG A 1 179 ? -15.279 -2.911 21.070 1.00 83.81 179 ARG A CA 1
ATOM 1409 C C . ARG A 1 179 ? -15.526 -3.811 22.283 1.00 83.81 179 ARG A C 1
ATOM 1411 O O . ARG A 1 179 ? -16.469 -4.595 22.268 1.00 83.81 179 ARG A O 1
ATOM 1418 N N . GLN A 1 180 ? -14.707 -3.703 23.330 1.00 83.75 180 GLN A N 1
ATOM 1419 C CA . GLN A 1 180 ? -14.915 -4.427 24.587 1.00 83.75 180 GLN A CA 1
ATOM 1420 C C . GLN A 1 180 ? -16.210 -3.998 25.284 1.00 83.75 180 GLN A C 1
ATOM 1422 O O . GLN A 1 180 ? -16.931 -4.866 25.764 1.00 83.75 180 GLN A O 1
ATOM 1427 N N . LEU A 1 181 ? -16.535 -2.701 25.280 1.00 82.19 181 LEU A N 1
ATOM 1428 C CA . LEU A 1 181 ? -17.799 -2.191 25.823 1.00 82.19 181 LEU A CA 1
ATOM 1429 C C . LEU A 1 181 ? -19.006 -2.732 25.047 1.00 82.19 181 LEU A C 1
ATOM 1431 O O . LEU A 1 181 ? -19.928 -3.268 25.651 1.00 82.19 181 LEU A O 1
ATOM 1435 N N . VAL A 1 182 ? -18.968 -2.690 23.712 1.00 81.81 182 VAL A N 1
ATOM 1436 C CA . VAL A 1 182 ? -20.048 -3.235 22.867 1.00 81.81 182 VAL A CA 1
ATOM 1437 C C . VAL A 1 182 ? -20.218 -4.743 23.077 1.00 81.81 182 VAL A C 1
ATOM 1439 O O . VAL A 1 182 ? -21.339 -5.231 23.136 1.00 81.81 182 VAL A O 1
ATOM 1442 N N . ARG A 1 183 ? -19.122 -5.498 23.257 1.00 79.81 183 ARG A N 1
ATOM 1443 C CA . ARG A 1 183 ? -19.174 -6.947 23.535 1.00 79.81 183 ARG A CA 1
ATOM 1444 C C . ARG A 1 183 ? -19.855 -7.304 24.855 1.00 79.81 183 ARG A C 1
ATOM 1446 O O . ARG A 1 183 ? -20.338 -8.422 24.977 1.00 79.81 183 ARG A O 1
ATOM 1453 N N . GLN A 1 184 ? -19.879 -6.397 25.830 1.00 76.00 184 GLN A N 1
ATOM 1454 C CA . GLN A 1 184 ? -20.592 -6.620 27.092 1.00 76.00 184 GLN A CA 1
ATOM 1455 C C . GLN A 1 184 ? -22.116 -6.555 26.911 1.00 76.00 184 GLN A C 1
ATOM 1457 O O . GLN A 1 184 ? -22.848 -7.062 27.757 1.00 76.00 184 GLN A O 1
ATOM 1462 N N . ASN A 1 185 ? -22.594 -5.981 25.804 1.00 74.88 185 ASN A N 1
ATOM 1463 C CA . ASN A 1 185 ? -24.000 -5.938 25.430 1.00 74.88 185 ASN A CA 1
ATOM 1464 C C . ASN A 1 185 ? -24.264 -6.925 24.277 1.00 74.88 185 ASN A C 1
ATOM 1466 O O . ASN A 1 185 ? -24.054 -6.603 23.110 1.00 74.88 185 ASN A O 1
ATOM 1470 N N . GLU A 1 186 ? -24.720 -8.143 24.593 1.00 64.50 186 GLU A N 1
ATOM 1471 C CA . GLU A 1 186 ? -24.881 -9.239 23.615 1.00 64.50 186 GLU A CA 1
ATOM 1472 C C . GLU A 1 186 ? -25.763 -8.880 22.404 1.00 64.50 186 GLU A C 1
ATOM 1474 O O . GLU A 1 186 ? -25.542 -9.386 21.300 1.00 64.50 186 GLU A O 1
ATOM 1479 N N . VAL A 1 187 ? -26.747 -7.995 22.586 1.00 65.75 187 VAL A N 1
ATOM 1480 C CA . VAL A 1 187 ? -27.637 -7.549 21.505 1.00 65.75 187 VAL A CA 1
ATOM 1481 C C . VAL A 1 187 ? -26.888 -6.623 20.544 1.00 65.75 187 VAL A C 1
ATOM 1483 O O . VAL A 1 187 ? -26.939 -6.815 19.331 1.00 65.75 187 VAL A O 1
ATOM 1486 N N . GLU A 1 188 ? -26.133 -5.657 21.066 1.00 63.97 188 GLU A N 1
ATOM 1487 C CA . GLU A 1 188 ? -25.346 -4.721 20.253 1.00 63.97 188 GLU A CA 1
ATOM 1488 C C . GLU A 1 188 ? -24.123 -5.393 19.617 1.00 63.97 188 GLU A C 1
ATOM 1490 O O . GLU A 1 188 ? -23.779 -5.087 18.476 1.00 63.97 188 GLU A O 1
ATOM 1495 N N . ALA A 1 189 ? -23.515 -6.363 20.305 1.00 63.66 189 ALA A N 1
ATOM 1496 C CA . ALA A 1 189 ? -22.377 -7.136 19.814 1.00 63.66 189 ALA A CA 1
ATOM 1497 C C . ALA A 1 189 ? -22.690 -7.932 18.538 1.00 63.66 189 ALA A C 1
ATOM 1499 O O . ALA A 1 189 ? -21.826 -8.069 17.670 1.00 63.66 189 ALA A O 1
ATOM 1500 N N . ASN A 1 190 ? -23.919 -8.444 18.422 1.00 65.62 190 ASN A N 1
ATOM 1501 C CA . ASN A 1 190 ? -24.368 -9.208 17.258 1.00 65.62 190 ASN A CA 1
ATOM 1502 C C . ASN A 1 190 ? -24.834 -8.318 16.094 1.00 65.62 190 ASN A C 1
ATOM 1504 O O . ASN A 1 190 ? -24.808 -8.761 14.948 1.00 65.62 190 ASN A O 1
ATOM 1508 N N . VAL A 1 191 ? -25.244 -7.073 16.367 1.00 68.12 191 VAL A N 1
ATOM 1509 C CA . VAL A 1 191 ? -25.773 -6.145 15.351 1.00 68.12 191 VAL A CA 1
ATOM 1510 C C . VAL A 1 191 ? -24.683 -5.227 14.787 1.00 68.12 191 VAL A C 1
ATOM 1512 O O . VAL A 1 191 ? -24.627 -5.016 13.577 1.00 68.12 191 VAL A O 1
ATOM 1515 N N . PHE A 1 192 ? -23.780 -4.714 15.627 1.00 70.19 192 PHE A N 1
ATOM 1516 C CA . PHE A 1 192 ? -22.761 -3.730 15.245 1.00 70.19 192 PHE A CA 1
ATOM 1517 C C . PHE A 1 192 ? -21.358 -4.328 15.314 1.00 70.19 192 PHE A C 1
ATOM 1519 O O . PHE A 1 192 ? -20.523 -3.955 16.138 1.00 70.19 192 PHE A O 1
ATOM 1526 N N . TYR A 1 193 ? -21.082 -5.281 14.427 1.00 75.62 193 TYR A N 1
ATOM 1527 C CA . TYR A 1 193 ? -19.779 -5.933 14.367 1.00 75.62 193 TYR A CA 1
ATOM 1528 C C . TYR A 1 193 ? -18.743 -5.088 13.603 1.00 75.62 193 TYR A C 1
ATOM 1530 O O . TYR A 1 193 ? -18.949 -4.757 12.437 1.00 75.62 193 TYR A O 1
ATOM 1538 N N . PHE A 1 194 ? -17.609 -4.759 14.235 1.00 81.44 194 PHE A N 1
ATOM 1539 C CA . PHE A 1 194 ? -16.509 -3.991 13.616 1.00 81.44 194 PHE A CA 1
ATOM 1540 C C . PHE A 1 194 ? -15.112 -4.447 14.095 1.00 81.44 194 PHE A C 1
ATOM 1542 O O . PHE A 1 194 ? -14.270 -3.650 14.518 1.00 81.44 194 PHE A O 1
ATOM 1549 N N . ASP A 1 195 ? -14.841 -5.755 14.074 1.00 82.38 195 ASP A N 1
ATOM 1550 C CA . ASP A 1 195 ? -13.497 -6.274 14.369 1.00 82.38 195 ASP A CA 1
ATOM 1551 C C . ASP A 1 195 ? -12.668 -6.427 13.082 1.00 82.38 195 ASP A C 1
ATOM 1553 O O . ASP A 1 195 ? -12.931 -7.337 12.295 1.00 82.38 195 ASP A O 1
ATOM 1557 N N . PRO A 1 196 ? -11.634 -5.597 12.852 1.00 75.12 196 PRO A N 1
ATOM 1558 C CA . PRO A 1 196 ? -10.789 -5.746 11.679 1.00 75.12 196 PRO A CA 1
ATOM 1559 C C . PRO A 1 196 ? -10.003 -7.061 11.700 1.00 75.12 196 PRO A C 1
ATOM 1561 O O . PRO A 1 196 ? -9.584 -7.504 10.636 1.00 75.12 196 PRO A O 1
ATOM 1564 N N . LYS A 1 197 ? -9.807 -7.719 12.858 1.00 79.94 197 LYS A N 1
ATOM 1565 C CA . LYS A 1 197 ? -9.038 -8.975 12.981 1.00 79.94 197 LYS A CA 1
ATOM 1566 C C . LYS A 1 197 ? -9.675 -10.155 12.242 1.00 79.94 197 LYS A C 1
ATOM 1568 O O . LYS A 1 197 ? -8.979 -11.125 11.956 1.00 79.94 197 LYS A O 1
ATOM 1573 N N . THR A 1 198 ? -10.963 -10.093 11.904 1.00 81.56 198 THR A N 1
ATOM 1574 C CA . THR A 1 198 ? -11.616 -11.153 11.114 1.00 81.56 198 THR A CA 1
ATOM 1575 C C . THR A 1 198 ? -11.338 -11.063 9.628 1.00 81.56 198 THR A C 1
ATOM 1577 O O . THR A 1 198 ? -11.538 -12.047 8.912 1.00 81.56 198 THR A O 1
ATOM 1580 N N . ILE A 1 199 ? -10.849 -9.917 9.149 1.00 81.62 199 ILE A N 1
ATOM 1581 C CA . ILE A 1 199 ? -10.548 -9.747 7.736 1.00 81.62 199 ILE A CA 1
ATOM 1582 C C . ILE A 1 199 ? -9.292 -10.547 7.397 1.00 81.62 199 ILE A C 1
ATOM 1584 O O . ILE A 1 199 ? -8.168 -10.190 7.766 1.00 81.62 199 ILE A O 1
ATOM 1588 N N . LYS A 1 200 ? -9.483 -11.606 6.608 1.00 85.75 200 LYS A N 1
ATOM 1589 C CA . LYS A 1 200 ? -8.402 -12.268 5.878 1.00 85.75 200 LYS A CA 1
ATOM 1590 C C . LYS A 1 200 ? -8.113 -11.465 4.614 1.00 85.75 200 LYS A C 1
ATOM 1592 O O . LYS A 1 200 ? -8.780 -11.641 3.599 1.00 85.75 200 LYS A O 1
ATOM 1597 N N . TRP A 1 201 ? -7.128 -10.569 4.685 1.00 82.94 201 TRP A N 1
ATOM 1598 C CA . TRP A 1 201 ? -6.829 -9.617 3.608 1.00 82.94 201 TRP A CA 1
ATOM 1599 C C . TRP A 1 201 ? -6.620 -10.268 2.238 1.00 82.94 201 TRP A C 1
ATOM 1601 O O . TRP A 1 201 ? -7.136 -9.750 1.254 1.00 82.94 201 TRP A O 1
ATOM 1611 N N . ASP A 1 202 ? -5.915 -11.401 2.170 1.00 81.12 202 ASP A N 1
ATOM 1612 C CA . ASP A 1 202 ? -5.655 -12.107 0.905 1.00 81.12 202 ASP A CA 1
ATOM 1613 C C . ASP A 1 202 ? -6.966 -12.503 0.199 1.00 81.12 202 ASP A C 1
ATOM 1615 O O . ASP A 1 202 ? -7.135 -12.264 -0.998 1.00 81.12 202 ASP A O 1
ATOM 1619 N N . ASP A 1 203 ? -7.912 -13.040 0.974 1.00 85.19 203 ASP A N 1
ATOM 1620 C CA . ASP A 1 203 ? -9.224 -13.494 0.511 1.00 85.19 203 ASP A CA 1
ATOM 1621 C C . ASP A 1 203 ? -10.135 -12.313 0.150 1.00 85.19 203 ASP A C 1
ATOM 1623 O O . ASP A 1 203 ? -10.743 -12.279 -0.921 1.00 85.19 203 ASP A O 1
ATOM 1627 N N . TYR A 1 204 ? -10.147 -11.283 1.004 1.00 84.06 204 TYR A N 1
ATOM 1628 C CA . TYR A 1 204 ? -10.887 -10.049 0.759 1.00 84.06 204 TYR A CA 1
ATOM 1629 C C . TYR A 1 204 ? -10.455 -9.382 -0.553 1.00 84.06 204 TYR A C 1
ATOM 1631 O O . TYR A 1 204 ? -11.303 -9.001 -1.360 1.00 84.06 204 TYR A O 1
ATOM 1639 N N . PHE A 1 205 ? -9.149 -9.256 -0.808 1.00 83.38 205 PHE A N 1
ATOM 1640 C CA . PHE A 1 205 ? -8.678 -8.621 -2.035 1.00 83.38 205 PHE A CA 1
ATOM 1641 C C . PHE A 1 205 ? -8.951 -9.474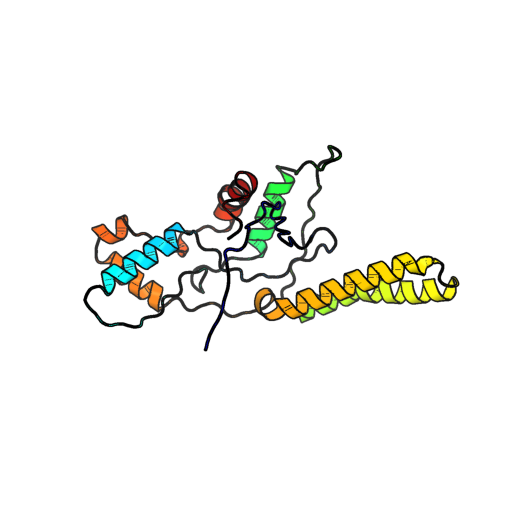 -3.275 1.00 83.38 205 PHE A C 1
ATOM 1643 O O . PHE A 1 205 ? -9.465 -8.934 -4.257 1.00 83.38 205 PHE A O 1
ATOM 1650 N N . GLU A 1 206 ? -8.637 -10.773 -3.243 1.00 82.75 206 GLU A N 1
ATOM 1651 C CA . GLU A 1 206 ? -8.769 -11.646 -4.419 1.00 82.75 206 GLU A CA 1
ATOM 1652 C C . GLU A 1 206 ? -10.233 -11.890 -4.811 1.00 82.75 206 GLU A C 1
ATOM 1654 O O . GLU A 1 206 ? -10.552 -11.863 -6.002 1.00 82.75 206 GLU A O 1
ATOM 1659 N N . HIS A 1 207 ? -11.130 -12.070 -3.837 1.00 85.12 207 HIS A N 1
ATOM 1660 C CA . HIS A 1 207 ? -12.495 -12.533 -4.104 1.00 85.12 207 HIS A CA 1
ATOM 1661 C C . HIS A 1 207 ? -13.580 -11.464 -3.932 1.00 85.12 207 HIS A C 1
ATOM 1663 O O . HIS A 1 207 ? -14.655 -11.609 -4.516 1.00 85.12 207 HIS A O 1
ATOM 1669 N N . ILE A 1 208 ? -13.321 -10.382 -3.188 1.00 84.94 208 ILE A N 1
ATOM 1670 C CA . ILE A 1 208 ? -14.333 -9.351 -2.899 1.00 84.94 208 ILE A CA 1
ATOM 1671 C C . ILE A 1 208 ? -13.954 -8.020 -3.555 1.00 84.94 208 ILE A C 1
ATOM 1673 O O . ILE A 1 208 ? -14.656 -7.543 -4.449 1.00 84.94 208 ILE A O 1
ATOM 1677 N N . HIS A 1 209 ? -12.825 -7.433 -3.156 1.00 81.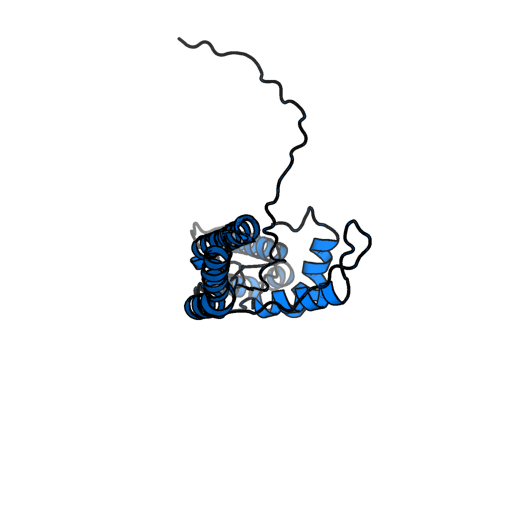50 209 HIS A N 1
ATOM 1678 C CA . HIS A 1 209 ? -12.474 -6.062 -3.519 1.00 81.50 209 HIS A CA 1
ATOM 1679 C C . HIS A 1 209 ? -12.114 -5.906 -5.001 1.00 81.50 209 HIS A C 1
ATOM 1681 O O . HIS A 1 209 ? -12.717 -5.085 -5.692 1.00 81.50 209 HIS A O 1
ATOM 1687 N N . ILE A 1 210 ? -11.166 -6.698 -5.523 1.00 81.75 210 ILE A N 1
ATOM 1688 C CA . ILE A 1 210 ? -10.738 -6.584 -6.928 1.00 81.75 210 ILE A CA 1
ATOM 1689 C C . ILE A 1 210 ? -11.892 -6.916 -7.892 1.00 81.75 210 ILE A C 1
ATOM 1691 O O . ILE A 1 210 ? -12.152 -6.110 -8.791 1.00 81.75 210 ILE A O 1
ATOM 1695 N N . PRO A 1 211 ? -12.640 -8.028 -7.719 1.00 82.75 211 PRO A N 1
ATOM 1696 C CA . PRO A 1 211 ? -13.783 -8.315 -8.582 1.00 82.75 211 PRO A CA 1
ATOM 1697 C C . PRO A 1 211 ? -14.874 -7.239 -8.499 1.00 82.75 211 PRO A C 1
ATOM 1699 O O . PRO A 1 211 ? -15.454 -6.880 -9.526 1.00 82.75 211 PRO A O 1
ATOM 1702 N N . GLY A 1 212 ? -15.144 -6.707 -7.301 1.00 81.12 212 GLY A N 1
ATOM 1703 C CA . GLY A 1 212 ? -16.109 -5.628 -7.085 1.00 81.12 212 GLY A CA 1
ATOM 1704 C C . GLY A 1 212 ? -15.722 -4.342 -7.813 1.00 81.12 212 GLY A C 1
ATOM 1705 O O . GLY A 1 212 ? -16.544 -3.779 -8.539 1.00 81.12 212 GLY A O 1
ATOM 1706 N N . ALA A 1 213 ? -14.457 -3.929 -7.706 1.00 79.00 213 ALA A N 1
ATOM 1707 C CA . ALA A 1 213 ? -13.933 -2.744 -8.381 1.00 79.00 213 ALA A CA 1
ATOM 1708 C C . ALA A 1 213 ? -13.975 -2.866 -9.913 1.00 79.00 213 ALA A C 1
ATOM 1710 O O . ALA A 1 213 ? -14.278 -1.894 -10.604 1.00 79.00 213 ALA A O 1
ATOM 1711 N N . VAL A 1 214 ? -13.721 -4.064 -10.453 1.00 78.19 214 VAL A N 1
ATOM 1712 C CA . VAL A 1 214 ? -13.806 -4.324 -11.900 1.00 78.19 214 VAL A CA 1
ATOM 1713 C C . VAL A 1 214 ? -15.255 -4.297 -12.395 1.00 78.19 214 VAL A C 1
ATOM 1715 O O . VAL A 1 214 ? -15.523 -3.744 -13.461 1.00 78.19 214 VAL A O 1
ATOM 1718 N N . LYS A 1 215 ? -16.199 -4.864 -11.632 1.00 79.75 215 LYS A N 1
ATOM 1719 C CA . LYS A 1 215 ? -17.627 -4.892 -11.995 1.00 79.75 215 LYS A CA 1
ATOM 1720 C C . LYS A 1 215 ? -18.310 -3.532 -11.840 1.00 79.75 215 LYS A C 1
ATOM 1722 O O . LYS A 1 215 ? -19.188 -3.197 -12.632 1.00 79.75 215 LYS A O 1
ATOM 1727 N N . HIS A 1 216 ? -17.913 -2.750 -10.837 1.00 77.38 216 HIS A N 1
ATOM 1728 C CA . HIS A 1 216 ? -18.562 -1.490 -10.472 1.00 77.38 216 HIS A CA 1
ATOM 1729 C C . HIS A 1 216 ? -17.541 -0.344 -10.340 1.00 77.38 216 HIS A C 1
ATOM 1731 O O . HIS A 1 216 ? -17.340 0.189 -9.248 1.00 77.38 216 HIS A O 1
ATOM 1737 N N . PRO A 1 217 ? -16.911 0.093 -11.446 1.00 58.56 217 PRO A N 1
ATOM 1738 C CA . PRO A 1 217 ? -15.802 1.053 -11.409 1.00 58.56 217 PRO A CA 1
ATOM 1739 C C . PRO A 1 217 ? -16.171 2.433 -10.837 1.00 58.56 217 PRO A C 1
ATOM 1741 O O . PRO A 1 217 ? -15.289 3.172 -10.417 1.00 58.56 217 PRO A O 1
ATOM 1744 N N . LEU A 1 218 ? -17.462 2.784 -10.800 1.00 44.00 218 LEU A N 1
ATOM 1745 C CA . LEU A 1 218 ? -17.955 4.061 -10.270 1.00 44.00 218 LEU A CA 1
ATOM 1746 C C . LEU A 1 218 ? -18.165 4.069 -8.745 1.00 44.00 218 LEU A C 1
ATOM 1748 O O . LEU A 1 218 ? -18.291 5.145 -8.173 1.00 44.00 218 LEU A O 1
ATOM 1752 N N . ILE A 1 219 ? -18.216 2.902 -8.094 1.00 45.03 219 ILE A N 1
ATOM 1753 C CA . ILE A 1 219 ? -18.554 2.782 -6.661 1.00 45.03 219 ILE A CA 1
ATOM 1754 C C . ILE A 1 219 ? -17.298 2.601 -5.795 1.00 45.03 219 ILE A C 1
ATOM 1756 O O . ILE A 1 219 ? -17.284 3.005 -4.640 1.00 45.03 219 ILE A O 1
ATOM 1760 N N . TRP A 1 220 ? -16.219 2.050 -6.356 1.00 37.25 220 TRP A N 1
ATOM 1761 C CA . TRP A 1 220 ? -15.066 1.562 -5.585 1.00 37.25 220 TRP A CA 1
ATOM 1762 C C . TRP A 1 220 ? -13.789 2.411 -5.707 1.00 37.25 220 TRP A C 1
ATOM 1764 O O . TRP A 1 220 ? -12.707 1.932 -5.387 1.00 37.25 220 TRP A O 1
ATOM 1774 N N . MET A 1 221 ? -13.880 3.657 -6.188 1.00 29.20 221 MET A N 1
ATOM 1775 C CA . MET A 1 221 ? -12.729 4.578 -6.286 1.00 29.20 221 MET A CA 1
ATOM 1776 C C . MET A 1 221 ? -12.501 5.449 -5.032 1.00 29.20 221 MET A C 1
ATOM 1778 O O . MET A 1 221 ? -11.786 6.449 -5.120 1.00 29.20 221 MET A O 1
ATOM 1782 N N . ILE A 1 222 ? -13.079 5.080 -3.886 1.00 33.12 222 ILE A N 1
ATOM 1783 C CA . ILE A 1 222 ? -12.889 5.758 -2.592 1.00 33.12 222 ILE A CA 1
ATOM 1784 C C . ILE A 1 222 ? -12.082 4.852 -1.666 1.00 33.12 222 ILE A C 1
ATOM 1786 O O . ILE A 1 222 ? -12.433 3.653 -1.587 1.00 33.12 222 ILE A O 1
#

Secondary structure (DSSP, 8-state):
------PPP--------------GGGT-EEE--------HHHHHHHHHHHHHHTTTS--------SS-TTSPPPHHHHHHHHHHHHHHSPPB-TTS-B-PPPPPEEESSHHHHHHHHIIIIIHHHHHHHHHHHHTTTTTHHHHHHHHHHHHHHHHHHHHHHHHHH---PPP-HHHHHHHHHHHTSHHHHHHS---GGG--HHHIIIIIIHHHHHH-TTTS--

pLDDT: mean 71.35, std 20.24, range [21.2, 92.31]

Radius of gyration: 24.4 Å; chains: 1; bounding box: 57×67×61 Å

InterPro domains:
  IPR026055 Fatty acyl-CoA reductase [PTHR11011] (38-216)
  IPR033640 Fatty acyl-CoA reductase, C-terminal [PF03015] (121-216)
  IPR033640 Fatty acyl-CoA reductase, C-terminal [cd09071] (143-218)

Organism: Ambrosia artemisiifolia (NCBI:txid4212)